Protein AF-A0AA39MG54-F1 (afdb_monomer_lite)

Organism: Armillaria tabescens (NCBI:txid1929756)

pLDDT: mean 71.25, std 25.36, range [19.77, 97.94]

Structure (mmCIF, N/CA/C/O backbone):
data_AF-A0AA39MG54-F1
#
_entry.id   AF-A0AA39MG54-F1
#
loop_
_atom_site.group_PDB
_atom_site.id
_atom_site.type_symbol
_atom_site.label_atom_id
_atom_site.label_alt_id
_atom_site.label_comp_id
_atom_site.label_asym_id
_atom_site.label_entity_id
_atom_site.label_seq_id
_atom_site.pdbx_PDB_ins_code
_atom_site.Cartn_x
_atom_site.Cartn_y
_atom_site.Cartn_z
_atom_site.occupancy
_atom_site.B_iso_or_equiv
_atom_site.auth_seq_id
_atom_site.auth_comp_id
_atom_site.auth_asym_id
_atom_site.auth_atom_id
_atom_site.pdbx_PDB_model_num
ATOM 1 N N . MET A 1 1 ? 58.550 21.459 27.506 1.00 31.55 1 MET A N 1
ATOM 2 C CA . MET A 1 1 ? 58.101 22.722 26.889 1.00 31.55 1 MET A CA 1
ATOM 3 C C . MET A 1 1 ? 56.645 22.551 26.469 1.00 31.55 1 MET A C 1
ATOM 5 O O . MET A 1 1 ? 56.396 21.567 25.797 1.00 31.55 1 MET A O 1
ATOM 9 N N . THR A 1 2 ? 55.640 23.380 26.750 1.00 22.14 2 THR A N 1
ATOM 10 C CA . THR A 1 2 ? 55.305 24.326 27.834 1.00 22.14 2 THR A CA 1
ATOM 11 C C . THR A 1 2 ? 53.896 24.872 27.500 1.00 22.14 2 THR A C 1
ATOM 13 O O . THR A 1 2 ? 53.714 25.259 26.354 1.00 22.14 2 THR A O 1
ATOM 16 N N . TYR A 1 3 ? 52.986 24.934 28.495 1.00 20.73 3 TYR A N 1
ATOM 17 C CA . TYR A 1 3 ? 51.722 25.728 28.625 1.00 20.73 3 TYR A CA 1
ATOM 18 C C . TYR A 1 3 ? 50.552 25.486 27.625 1.00 20.73 3 TYR A C 1
ATOM 20 O O . TYR A 1 3 ? 50.791 25.465 26.429 1.00 20.73 3 TYR A O 1
ATOM 28 N N . VAL A 1 4 ? 49.268 25.209 27.959 1.00 21.56 4 VAL A N 1
ATOM 29 C CA . VAL A 1 4 ? 48.262 25.509 29.038 1.00 21.56 4 VAL A CA 1
ATOM 30 C C . VAL A 1 4 ? 47.428 26.804 28.832 1.00 21.56 4 VAL A C 1
ATOM 32 O O . VAL A 1 4 ? 48.006 27.838 28.517 1.00 21.56 4 VAL A O 1
ATOM 35 N N . TRP A 1 5 ? 46.108 26.695 29.143 1.00 23.30 5 TRP A N 1
ATOM 36 C CA . TRP A 1 5 ? 44.987 27.672 29.340 1.00 23.30 5 TRP A CA 1
ATOM 37 C C . TRP A 1 5 ? 43.998 27.822 28.157 1.00 23.30 5 TRP A C 1
ATOM 39 O O . TRP A 1 5 ? 44.434 27.952 27.026 1.00 23.30 5 TRP A O 1
ATOM 49 N N . GLY A 1 6 ? 42.657 27.833 28.274 1.00 19.77 6 GLY A N 1
ATOM 50 C CA . GLY A 1 6 ? 41.705 27.826 29.401 1.00 19.77 6 GLY A CA 1
ATOM 51 C C . GLY A 1 6 ? 40.501 28.771 29.129 1.00 19.77 6 GLY A C 1
ATOM 52 O O . GLY A 1 6 ? 40.734 29.958 28.963 1.00 19.77 6 GLY A O 1
ATOM 53 N N . THR A 1 7 ? 39.254 28.243 29.119 1.00 21.52 7 THR A N 1
ATOM 54 C CA . THR A 1 7 ? 37.928 28.855 29.501 1.00 21.52 7 THR A CA 1
ATOM 55 C C . THR A 1 7 ? 37.518 30.256 28.954 1.00 21.52 7 THR A C 1
ATOM 57 O O . THR A 1 7 ? 38.217 31.229 29.183 1.00 21.52 7 THR A O 1
ATOM 60 N N . THR A 1 8 ? 36.344 30.514 28.334 1.00 21.98 8 THR A N 1
ATOM 61 C CA . THR A 1 8 ? 34.996 30.643 28.965 1.00 21.98 8 THR A CA 1
ATOM 62 C C . THR A 1 8 ? 33.901 31.057 27.939 1.00 21.98 8 THR A C 1
ATOM 64 O O . THR A 1 8 ? 34.080 32.012 27.195 1.00 21.98 8 THR A O 1
ATOM 67 N N . VAL A 1 9 ? 32.763 30.345 27.968 1.00 21.39 9 VAL A N 1
ATOM 68 C CA . VAL A 1 9 ? 31.328 30.695 27.752 1.00 21.39 9 VAL A CA 1
ATOM 69 C C . VAL A 1 9 ? 30.912 32.017 27.058 1.00 21.39 9 VAL A C 1
ATOM 71 O O . VAL A 1 9 ? 31.110 33.102 27.601 1.00 21.39 9 VAL A O 1
ATOM 74 N N . ARG A 1 10 ? 30.061 31.907 26.016 1.00 21.83 10 ARG A N 1
ATOM 75 C CA . ARG A 1 10 ? 28.801 32.682 25.925 1.00 21.83 10 ARG A CA 1
ATOM 76 C C . ARG A 1 10 ? 27.704 31.949 25.142 1.00 21.83 10 ARG A C 1
ATOM 78 O O . ARG A 1 10 ? 27.884 31.583 23.987 1.00 21.83 10 ARG A O 1
ATOM 85 N N . LEU A 1 11 ? 26.573 31.761 25.825 1.00 20.86 11 LEU A N 1
ATOM 86 C CA . LEU A 1 11 ? 25.290 31.294 25.308 1.00 20.86 11 LEU A CA 1
ATOM 87 C C . LEU A 1 11 ? 24.782 32.181 24.161 1.00 20.86 11 LEU A C 1
ATOM 89 O O . LEU A 1 11 ? 24.806 33.406 24.268 1.00 20.86 11 LEU A O 1
ATOM 93 N N . SER A 1 12 ? 24.169 31.548 23.164 1.00 22.53 12 SER A N 1
ATOM 94 C CA . SER A 1 12 ? 23.045 32.112 22.418 1.00 22.53 12 SER A CA 1
ATOM 95 C C . SER A 1 12 ? 22.032 30.992 22.195 1.00 22.53 12 SER A C 1
ATOM 97 O O . SER A 1 12 ? 22.315 30.000 21.528 1.00 22.53 12 SER A O 1
ATOM 99 N N . LEU A 1 13 ? 20.889 31.135 22.858 1.00 22.75 13 LEU A N 1
ATOM 100 C CA . LEU A 1 13 ? 19.717 30.283 22.748 1.00 22.75 13 LEU A CA 1
ATOM 101 C C . LEU A 1 13 ? 19.151 30.335 21.326 1.00 22.75 13 LEU A C 1
ATOM 103 O O . LEU A 1 13 ? 18.828 31.420 20.857 1.00 22.75 13 LEU A O 1
ATOM 107 N N . TYR A 1 14 ? 18.893 29.178 20.718 1.00 20.62 14 TYR A N 1
ATOM 108 C CA . TYR A 1 14 ? 17.702 29.012 19.885 1.00 20.62 14 TYR A CA 1
ATOM 109 C C . TYR A 1 14 ? 17.087 27.630 20.119 1.00 20.62 14 TYR A C 1
ATOM 111 O O . TYR A 1 14 ? 17.708 26.586 19.939 1.00 20.62 14 TYR A O 1
ATOM 119 N N . HIS A 1 15 ? 15.856 27.681 20.613 1.00 21.06 15 HIS A N 1
ATOM 120 C CA . HIS A 1 15 ? 14.932 26.583 20.854 1.00 21.06 15 HIS A CA 1
ATOM 121 C C . HIS A 1 15 ? 14.315 26.075 19.536 1.00 21.06 15 HIS A C 1
ATOM 123 O O . HIS A 1 15 ? 14.111 26.874 18.625 1.00 21.06 15 HIS A O 1
ATOM 129 N N . ARG A 1 16 ? 13.841 24.813 19.579 1.00 22.30 16 ARG A N 1
ATOM 130 C CA . ARG A 1 16 ? 12.930 24.072 18.661 1.00 22.30 16 ARG A CA 1
ATOM 131 C C . ARG A 1 16 ? 13.645 23.207 17.609 1.00 22.30 16 ARG A C 1
ATOM 133 O O . ARG A 1 16 ? 14.523 23.693 16.924 1.00 22.30 16 ARG A O 1
ATOM 140 N N . ALA A 1 17 ? 13.310 21.933 17.407 1.00 22.59 17 ALA A N 1
ATOM 141 C CA . ALA A 1 17 ? 12.305 21.063 18.018 1.00 22.59 17 ALA A CA 1
ATOM 142 C C . ALA A 1 17 ? 12.757 19.596 17.883 1.00 22.59 17 ALA A C 1
ATOM 144 O O . ALA A 1 17 ? 13.429 19.227 16.924 1.00 22.59 17 ALA A O 1
ATOM 145 N N . CYS A 1 18 ? 12.392 18.775 18.869 1.00 22.09 18 CYS A N 1
ATOM 146 C CA . CYS A 1 18 ? 12.539 17.326 18.823 1.00 22.09 18 CYS A CA 1
ATOM 147 C C . CYS A 1 18 ? 11.611 16.750 17.745 1.00 22.09 18 CYS A C 1
ATOM 149 O O . CYS A 1 18 ? 10.399 16.893 17.862 1.00 22.09 18 CYS A O 1
ATOM 151 N N . ALA A 1 19 ? 12.168 16.070 16.745 1.00 22.08 19 ALA A N 1
ATOM 152 C CA . ALA A 1 19 ? 11.434 15.107 15.927 1.00 22.08 19 ALA A CA 1
ATOM 153 C C . ALA A 1 19 ? 11.672 13.704 16.525 1.00 22.08 19 ALA A C 1
ATOM 155 O O . ALA A 1 19 ? 12.840 13.350 16.748 1.00 22.08 19 ALA A O 1
ATOM 156 N N . PRO A 1 20 ? 10.641 12.894 16.835 1.00 25.70 20 PRO A N 1
ATOM 157 C CA . PRO A 1 20 ? 10.864 11.586 17.427 1.00 25.70 20 PRO A CA 1
ATOM 158 C C . PRO A 1 20 ? 11.301 10.597 16.342 1.00 25.70 20 PRO A C 1
ATOM 160 O O . PRO A 1 20 ? 10.503 10.106 15.552 1.00 25.70 20 PRO A O 1
ATOM 163 N N . LYS A 1 21 ? 12.583 10.223 16.373 1.00 25.48 21 LYS A N 1
ATOM 164 C CA . LYS A 1 21 ? 13.173 9.097 15.622 1.00 25.48 21 LYS A CA 1
ATOM 165 C C . LYS A 1 21 ? 12.576 7.717 15.993 1.00 25.48 21 LYS A C 1
ATOM 167 O O . LYS A 1 21 ? 13.065 6.696 15.526 1.00 25.48 21 LYS A O 1
ATOM 172 N N . SER A 1 22 ? 11.538 7.669 16.834 1.00 23.00 22 SER A N 1
ATOM 173 C CA . SER A 1 22 ? 10.870 6.454 17.320 1.00 23.00 22 SER A CA 1
ATOM 174 C C . SER A 1 22 ? 9.677 5.998 16.468 1.00 23.00 22 SER A C 1
ATOM 176 O O . SER A 1 22 ? 9.167 4.907 16.701 1.00 23.00 22 SER A O 1
ATOM 178 N N . MET A 1 23 ? 9.242 6.798 15.487 1.00 23.72 23 MET A N 1
ATOM 179 C CA . MET A 1 23 ? 8.067 6.512 14.646 1.00 23.72 23 MET A CA 1
ATOM 180 C C . MET A 1 23 ? 8.350 5.429 13.581 1.00 23.72 23 MET A C 1
ATOM 182 O O . MET A 1 23 ? 7.533 4.537 13.358 1.00 23.72 23 MET A O 1
ATOM 186 N N . PHE A 1 24 ? 9.566 5.426 13.018 1.00 26.41 24 PHE A N 1
ATOM 187 C CA . PHE A 1 24 ? 9.981 4.502 11.952 1.00 26.41 24 PHE A CA 1
ATOM 188 C C . PHE A 1 24 ? 10.156 3.049 12.422 1.00 26.41 24 PHE A C 1
ATOM 190 O O . PHE A 1 24 ? 9.659 2.125 11.787 1.00 26.41 24 PHE A O 1
ATOM 197 N N . ALA A 1 25 ? 10.783 2.813 13.578 1.00 25.22 25 ALA A N 1
ATOM 198 C CA . ALA A 1 25 ? 11.072 1.453 14.055 1.00 25.22 25 ALA A CA 1
ATOM 199 C C . ALA A 1 25 ? 9.813 0.627 14.411 1.00 25.22 25 ALA A C 1
ATOM 201 O O . ALA A 1 25 ? 9.888 -0.593 14.544 1.00 25.22 25 ALA A O 1
ATOM 202 N N . PHE A 1 26 ? 8.652 1.274 14.568 1.00 29.00 26 PHE A N 1
ATOM 203 C CA . PHE A 1 26 ? 7.424 0.631 15.042 1.00 29.00 26 PHE A CA 1
ATOM 204 C C . PHE A 1 26 ? 6.395 0.351 13.928 1.00 29.00 26 PHE A C 1
ATOM 206 O O . PHE A 1 26 ? 5.535 -0.515 14.102 1.00 29.00 26 PHE A O 1
ATOM 213 N N . TRP A 1 27 ? 6.490 1.036 12.780 1.00 29.19 27 TRP A N 1
ATOM 214 C CA . TRP A 1 27 ? 5.817 0.651 11.525 1.00 29.19 27 TRP A CA 1
ATOM 215 C C . TRP A 1 27 ? 6.386 -0.680 10.986 1.00 29.19 27 TRP A C 1
ATOM 217 O O . TRP A 1 27 ? 5.633 -1.585 10.630 1.00 29.19 27 TRP A O 1
ATOM 227 N N . HIS A 1 28 ? 7.709 -0.843 11.103 1.00 31.64 28 HIS A N 1
ATOM 228 C CA . HIS A 1 28 ? 8.509 -2.005 10.698 1.00 31.64 28 HIS A CA 1
ATOM 229 C C . HIS A 1 28 ? 8.068 -3.367 11.239 1.00 31.64 28 HIS A C 1
ATOM 231 O O . HIS A 1 28 ? 8.144 -4.372 10.535 1.00 31.64 28 HIS A O 1
ATOM 237 N N . SER A 1 29 ? 7.676 -3.423 12.514 1.00 27.47 29 SER A N 1
ATOM 238 C CA . SER A 1 29 ? 7.411 -4.702 13.167 1.00 27.47 29 SER A CA 1
ATOM 239 C C . SER A 1 29 ? 6.006 -5.199 12.842 1.00 27.47 29 SER A C 1
ATOM 241 O O . SER A 1 29 ? 5.862 -6.351 12.472 1.00 27.47 29 SER A O 1
ATOM 243 N N . ARG A 1 30 ? 4.967 -4.354 12.923 1.00 31.89 30 ARG A N 1
ATOM 244 C CA . ARG A 1 30 ? 3.575 -4.836 12.983 1.00 31.89 30 ARG A CA 1
ATOM 245 C C . ARG A 1 30 ? 2.820 -4.902 11.660 1.00 31.89 30 ARG A C 1
ATOM 247 O O . ARG A 1 30 ? 2.021 -5.815 11.539 1.00 31.89 30 ARG A O 1
ATOM 254 N N . ILE A 1 31 ? 3.083 -4.049 10.666 1.00 37.38 31 ILE A N 1
ATOM 255 C CA . ILE A 1 31 ? 2.373 -4.157 9.372 1.00 37.38 31 ILE A CA 1
ATOM 256 C C . ILE A 1 31 ? 2.875 -5.352 8.554 1.00 37.38 31 ILE A C 1
ATOM 258 O O . ILE A 1 31 ? 2.081 -6.020 7.893 1.00 37.38 31 ILE A O 1
ATOM 262 N N . SER A 1 32 ? 4.154 -5.711 8.705 1.00 33.19 32 SER A N 1
ATOM 263 C CA . SER A 1 32 ? 4.638 -7.010 8.245 1.00 33.19 32 SER A CA 1
ATOM 264 C C . SER A 1 32 ? 3.850 -8.172 8.857 1.00 33.19 32 SER A C 1
ATOM 266 O O . SER A 1 32 ? 3.442 -9.082 8.143 1.00 33.19 32 SER A O 1
ATOM 268 N N . TYR A 1 33 ? 3.561 -8.127 10.165 1.00 31.95 33 TYR A N 1
ATOM 269 C CA . TYR A 1 33 ? 2.699 -9.127 10.807 1.00 31.95 33 TYR A CA 1
ATOM 270 C C . TYR A 1 33 ? 1.250 -9.073 10.264 1.00 31.95 33 TYR A C 1
ATOM 272 O O . TYR A 1 33 ? 0.705 -10.110 9.901 1.00 31.95 33 TYR A O 1
ATOM 280 N N . THR A 1 34 ? 0.663 -7.881 10.107 1.00 35.69 34 THR A N 1
ATOM 281 C CA . THR A 1 34 ? -0.707 -7.608 9.610 1.00 35.69 34 THR A CA 1
ATOM 282 C C . THR A 1 34 ? -0.987 -8.167 8.208 1.00 35.69 34 THR A C 1
ATOM 284 O O . THR A 1 34 ? -2.007 -8.825 7.993 1.00 35.69 34 THR A O 1
ATOM 287 N N . MET A 1 35 ? -0.099 -7.935 7.238 1.00 34.38 35 MET A N 1
ATOM 288 C CA . MET A 1 35 ? -0.310 -8.422 5.871 1.00 34.38 35 MET A CA 1
ATOM 289 C C . MET A 1 35 ? -0.032 -9.931 5.754 1.00 34.38 35 MET A C 1
ATOM 291 O O . MET A 1 35 ? -0.792 -10.637 5.097 1.00 34.38 35 MET A O 1
ATOM 295 N N . THR A 1 36 ? 0.949 -10.467 6.494 1.00 34.88 36 THR A N 1
ATOM 296 C CA . THR A 1 36 ? 1.174 -11.925 6.591 1.00 34.88 36 THR A CA 1
ATOM 297 C C . THR A 1 36 ? -0.052 -12.662 7.157 1.00 34.88 36 THR A C 1
ATOM 299 O O . THR A 1 36 ? -0.406 -13.748 6.699 1.00 34.88 36 THR A O 1
ATOM 302 N N . MET A 1 37 ? -0.757 -12.053 8.116 1.00 31.30 37 MET A N 1
ATOM 303 C CA . MET A 1 37 ? -1.981 -12.606 8.713 1.00 31.30 37 MET A CA 1
ATOM 304 C C . MET A 1 37 ? -3.172 -12.637 7.734 1.00 31.30 37 MET A C 1
ATOM 306 O O . MET A 1 37 ? -3.988 -13.556 7.804 1.00 31.30 37 MET A O 1
ATOM 310 N N . SER A 1 38 ? -3.239 -11.706 6.774 1.00 33.75 38 SER A N 1
ATOM 311 C CA . SER A 1 38 ? -4.279 -11.679 5.723 1.00 33.75 38 SER A CA 1
ATOM 312 C C . SER A 1 38 ? -4.154 -12.861 4.746 1.00 33.75 38 SER A C 1
ATOM 314 O O . SER A 1 38 ? -5.148 -13.376 4.238 1.00 33.75 38 SER A O 1
ATOM 316 N N . LEU A 1 39 ? -2.931 -13.351 4.529 1.00 36.94 39 LEU A N 1
ATOM 317 C CA . LEU A 1 39 ? -2.629 -14.457 3.615 1.00 36.94 39 LEU A CA 1
ATOM 318 C C . LEU A 1 39 ? -2.867 -15.847 4.205 1.00 36.94 39 LEU A C 1
ATOM 320 O O . LEU A 1 39 ? -3.189 -16.771 3.460 1.00 36.94 39 LEU A O 1
ATOM 324 N N . SER A 1 40 ? -2.779 -16.010 5.529 1.00 31.84 40 SER A N 1
ATOM 325 C CA . SER A 1 40 ? -3.169 -17.267 6.190 1.00 31.84 40 SER A CA 1
ATOM 326 C C . SER A 1 40 ? -4.657 -17.582 5.947 1.00 31.84 40 SER A C 1
ATOM 328 O O . SER A 1 40 ? -5.028 -18.723 5.667 1.00 31.84 40 SER A O 1
ATOM 330 N N . LEU A 1 41 ? -5.505 -16.544 5.914 1.00 32.12 41 LEU A N 1
ATOM 331 C CA . LEU A 1 41 ? -6.921 -16.655 5.548 1.00 32.12 41 LEU A CA 1
ATOM 332 C C . LEU A 1 41 ? -7.124 -16.965 4.053 1.00 32.12 41 LEU A C 1
ATOM 334 O O . LEU A 1 41 ? -7.971 -17.792 3.711 1.00 32.12 41 LEU A O 1
ATOM 338 N N . ALA A 1 42 ? -6.323 -16.369 3.162 1.00 33.44 42 ALA A N 1
ATOM 339 C CA . ALA A 1 42 ? -6.374 -16.666 1.728 1.00 33.44 42 ALA A CA 1
ATOM 340 C C . ALA A 1 42 ? -5.937 -18.114 1.415 1.00 33.44 42 ALA A C 1
ATOM 342 O O . ALA A 1 42 ? -6.607 -18.808 0.650 1.00 33.44 42 ALA A O 1
ATOM 343 N N . ASN A 1 43 ? -4.890 -18.630 2.069 1.00 32.59 43 ASN A N 1
ATOM 344 C CA . ASN A 1 43 ? -4.429 -20.016 1.903 1.00 32.59 43 ASN A CA 1
ATOM 345 C C . ASN A 1 43 ? -5.412 -21.051 2.480 1.00 32.59 43 ASN A C 1
ATOM 347 O O . ASN A 1 43 ? -5.557 -22.143 1.924 1.00 32.59 43 ASN A O 1
ATOM 351 N N . ALA A 1 44 ? -6.152 -20.710 3.541 1.00 30.81 44 ALA A N 1
ATOM 352 C CA . ALA A 1 44 ? -7.227 -21.557 4.061 1.00 30.81 44 ALA A CA 1
ATOM 353 C C . ALA A 1 44 ? -8.378 -21.735 3.046 1.00 30.81 44 ALA A C 1
ATOM 355 O O . ALA A 1 44 ? -8.973 -22.812 2.975 1.00 30.81 44 ALA A O 1
ATOM 356 N N . SER A 1 45 ? -8.643 -20.735 2.195 1.00 32.34 45 SER A N 1
ATOM 357 C CA . SER A 1 45 ? -9.674 -20.829 1.149 1.00 32.34 45 SER A CA 1
ATOM 358 C C . SER A 1 45 ? -9.343 -21.852 0.045 1.00 32.34 45 SER A C 1
ATOM 360 O O . SER A 1 45 ? -10.247 -22.495 -0.489 1.00 32.34 45 SER A O 1
ATOM 362 N N . HIS A 1 46 ? -8.055 -22.119 -0.216 1.00 37.72 46 HIS A N 1
ATOM 363 C CA . HIS A 1 46 ? -7.609 -23.094 -1.222 1.00 37.72 46 HIS A CA 1
ATOM 364 C C . HIS A 1 46 ? -7.735 -24.563 -0.782 1.00 37.72 46 HIS A C 1
ATOM 366 O O . HIS A 1 46 ? -7.685 -25.458 -1.625 1.00 37.72 46 HIS A O 1
ATOM 372 N N . THR A 1 47 ? -7.945 -24.838 0.511 1.00 29.48 47 THR A N 1
ATOM 373 C CA . THR A 1 47 ? -8.125 -26.211 1.031 1.00 29.48 47 THR A CA 1
ATOM 374 C C . THR A 1 47 ? -9.591 -26.637 1.171 1.00 29.48 47 THR A C 1
ATOM 376 O O . THR A 1 47 ? -9.872 -27.713 1.695 1.00 29.48 47 THR A O 1
ATOM 379 N N . GLY A 1 48 ? -10.545 -25.848 0.659 1.00 27.67 48 GLY A N 1
ATOM 380 C CA . GLY A 1 48 ? -11.948 -26.266 0.553 1.00 27.67 48 GLY A CA 1
ATOM 381 C C . GLY A 1 48 ? -12.658 -26.487 1.894 1.00 27.67 48 GLY A C 1
ATOM 382 O O . GLY A 1 48 ? -13.670 -27.183 1.941 1.00 27.67 48 GLY A O 1
ATOM 383 N N . CYS A 1 49 ? -12.159 -25.901 2.985 1.00 28.69 49 CYS A N 1
ATOM 384 C CA . CYS A 1 49 ? -12.755 -26.026 4.313 1.00 28.69 49 CYS A CA 1
ATOM 385 C C . CYS A 1 49 ? -13.149 -24.650 4.869 1.00 28.69 49 CYS A C 1
ATOM 387 O O . CYS A 1 49 ? -12.623 -24.199 5.881 1.00 28.69 49 CYS A O 1
ATOM 389 N N . LEU A 1 50 ? -14.092 -23.970 4.207 1.00 30.66 50 LEU A N 1
ATOM 390 C CA . LEU A 1 50 ? -14.791 -22.817 4.784 1.00 30.66 50 LEU A CA 1
ATOM 391 C C . LEU A 1 50 ? -16.169 -23.261 5.293 1.00 30.66 50 LEU A C 1
ATOM 393 O O . LEU A 1 50 ? -17.211 -23.025 4.690 1.00 30.66 50 LEU A O 1
ATOM 397 N N . LEU A 1 51 ? -16.157 -23.952 6.429 1.00 25.78 51 LEU A N 1
ATOM 398 C CA . LEU A 1 51 ? -17.328 -24.150 7.278 1.00 25.78 51 LEU A CA 1
ATOM 399 C C . LEU A 1 51 ? -16.932 -23.714 8.688 1.00 25.78 51 LEU A C 1
ATOM 401 O O . LEU A 1 51 ? -16.665 -24.526 9.571 1.00 25.78 51 LEU A O 1
ATOM 405 N N . CYS A 1 52 ? -16.876 -22.399 8.899 1.00 29.61 52 CYS A N 1
ATOM 406 C CA . CYS A 1 52 ? -16.870 -21.833 10.242 1.00 29.61 52 CYS A CA 1
ATOM 407 C C . CYS A 1 52 ? -18.241 -22.116 10.870 1.00 29.61 52 CYS A C 1
ATOM 409 O O . CYS A 1 52 ? -19.195 -21.356 10.713 1.00 29.61 52 CYS A O 1
ATOM 411 N N . TYR A 1 53 ? -18.360 -23.262 11.540 1.00 25.69 53 TYR A N 1
ATOM 412 C CA . TYR A 1 53 ? -19.536 -23.622 12.318 1.00 25.69 53 TYR A CA 1
ATOM 413 C C . TYR A 1 53 ? -19.611 -22.706 13.547 1.00 25.69 53 TYR A C 1
ATOM 415 O O . TYR A 1 53 ? -18.968 -22.946 14.569 1.00 25.69 53 TYR A O 1
ATOM 423 N N . VAL A 1 54 ? -20.395 -21.631 13.451 1.00 34.38 54 VAL A N 1
ATOM 424 C CA . VAL A 1 54 ? -20.743 -20.786 14.598 1.00 34.38 54 VAL A CA 1
ATOM 425 C C . VAL A 1 54 ? -21.800 -21.530 15.415 1.00 34.38 54 VAL A C 1
ATOM 427 O O . VAL A 1 54 ? -22.993 -21.484 15.123 1.00 34.38 54 VAL A O 1
ATOM 430 N N . GLY A 1 55 ? -21.356 -22.280 16.425 1.00 27.11 55 GLY A N 1
ATOM 431 C CA . GLY A 1 55 ? -22.260 -22.927 17.376 1.00 27.11 55 GLY A CA 1
ATOM 432 C C . GLY A 1 55 ? -23.101 -21.894 18.150 1.00 27.11 55 GLY A C 1
ATOM 433 O O . GLY A 1 55 ? -22.615 -20.793 18.428 1.00 27.11 55 GLY A O 1
ATOM 434 N N . PRO A 1 56 ? -24.350 -22.216 18.533 1.00 27.14 56 PRO A N 1
ATOM 435 C CA . PRO A 1 56 ? -25.210 -21.279 19.248 1.00 27.14 56 PRO A CA 1
ATOM 436 C C . PRO A 1 56 ? -24.640 -20.989 20.644 1.00 27.14 56 PRO A C 1
ATOM 438 O O . PRO A 1 56 ? -24.521 -21.888 21.478 1.00 27.14 56 PRO A O 1
ATOM 441 N N . ARG A 1 57 ? -24.290 -19.724 20.919 1.00 36.56 57 ARG A N 1
ATOM 442 C CA . ARG A 1 57 ? -23.935 -19.281 22.275 1.00 36.56 57 ARG A CA 1
ATOM 443 C C . ARG A 1 57 ? -25.205 -19.034 23.081 1.00 36.56 57 ARG A C 1
ATOM 445 O O . ARG A 1 57 ? -26.032 -18.197 22.726 1.00 36.56 57 ARG A O 1
ATOM 452 N N . ASN A 1 58 ? -25.322 -19.769 24.184 1.00 29.30 58 ASN A N 1
ATOM 453 C CA . ASN A 1 58 ? -26.356 -19.589 25.193 1.00 29.30 58 ASN A CA 1
ATOM 454 C C . ASN A 1 58 ? -26.337 -18.156 25.739 1.00 29.30 58 ASN A C 1
ATOM 456 O O . ASN A 1 58 ? -25.334 -17.674 26.265 1.00 29.30 58 ASN A O 1
ATOM 460 N N . VAL A 1 59 ? -27.487 -17.498 25.623 1.00 38.47 59 VAL A N 1
ATOM 461 C CA . VAL A 1 59 ? -27.782 -16.194 26.210 1.00 38.47 59 VAL A CA 1
ATOM 462 C C . VAL A 1 59 ? -28.047 -16.397 27.695 1.00 38.47 59 VAL A C 1
ATOM 464 O O . VAL A 1 59 ? -29.182 -16.650 28.064 1.00 38.47 59 VAL A O 1
ATOM 467 N N . THR A 1 60 ? -27.018 -16.288 28.533 1.00 38.72 60 THR A N 1
ATOM 468 C CA . THR A 1 60 ? -27.131 -15.835 29.932 1.00 38.72 60 THR A CA 1
ATOM 469 C C . THR A 1 60 ? -25.736 -15.717 30.537 1.00 38.72 60 THR A C 1
ATOM 471 O O . THR A 1 60 ? -25.229 -16.685 31.090 1.00 38.72 60 THR A O 1
ATOM 474 N N . ASP A 1 61 ? -25.138 -14.527 30.482 1.00 34.56 61 ASP A N 1
ATOM 475 C CA . ASP A 1 61 ? -24.446 -14.006 31.662 1.00 34.56 61 ASP A CA 1
ATOM 476 C C . ASP A 1 61 ? -24.314 -12.480 31.571 1.00 34.56 61 ASP A C 1
ATOM 478 O O . ASP A 1 61 ? -23.567 -11.932 30.759 1.00 34.56 61 ASP A O 1
ATOM 482 N N . ARG A 1 62 ? -25.087 -11.765 32.399 1.00 44.03 62 ARG A N 1
ATOM 483 C CA . ARG A 1 62 ? -24.856 -10.342 32.674 1.00 44.03 62 ARG A CA 1
ATOM 484 C C . ARG A 1 62 ? -23.656 -10.261 33.611 1.00 44.03 62 ARG A C 1
ATOM 486 O O . ARG A 1 62 ? -23.820 -10.076 34.812 1.00 44.03 62 ARG A O 1
ATOM 493 N N . GLN A 1 63 ? -22.457 -10.396 33.060 1.00 40.06 63 GLN A N 1
ATOM 494 C CA . GLN A 1 63 ? -21.241 -10.016 33.764 1.00 40.06 63 GLN A CA 1
ATOM 495 C C . GLN A 1 63 ? -20.888 -8.575 33.422 1.00 40.06 63 GLN A C 1
ATOM 497 O O . GLN A 1 63 ? -20.930 -8.140 32.271 1.00 40.06 63 GLN A O 1
ATOM 502 N N . GLN A 1 64 ? -20.576 -7.826 34.470 1.00 40.44 64 GLN A N 1
ATOM 503 C CA . GLN A 1 64 ? -20.090 -6.460 34.440 1.00 40.44 64 GLN A CA 1
ATOM 504 C C . GLN A 1 64 ? -18.777 -6.430 33.640 1.00 40.44 64 GLN A C 1
ATOM 506 O O . GLN A 1 64 ? -17.707 -6.662 34.194 1.00 40.44 64 GLN A O 1
ATOM 511 N N . LYS A 1 65 ? -18.874 -6.233 32.315 1.00 45.25 65 LYS A N 1
ATOM 512 C CA . LYS A 1 65 ? -17.733 -6.203 31.389 1.00 45.25 65 LYS A CA 1
ATOM 513 C C . LYS A 1 65 ? -16.779 -5.118 31.895 1.00 45.25 65 LYS A C 1
ATOM 515 O O . LYS A 1 65 ? -17.159 -3.944 31.942 1.00 45.25 65 LYS A O 1
ATOM 520 N N . SER A 1 66 ? -15.580 -5.502 32.339 1.00 55.84 66 SER A N 1
ATOM 521 C CA . SER A 1 66 ? -14.538 -4.521 32.639 1.00 55.84 66 SER A CA 1
ATOM 522 C C . SER A 1 66 ? -14.340 -3.650 31.395 1.00 55.84 66 SER A C 1
ATOM 524 O O . SER A 1 66 ? -14.571 -4.092 30.265 1.00 55.84 66 SER A O 1
ATOM 526 N N . LYS A 1 67 ? -13.998 -2.374 31.590 1.00 70.94 67 LYS A N 1
ATOM 527 C CA . LYS A 1 67 ? -13.779 -1.456 30.471 1.00 70.94 67 LYS A CA 1
ATOM 528 C C . LYS A 1 67 ? -12.565 -1.962 29.683 1.00 70.94 67 LYS A C 1
ATOM 530 O O . LYS A 1 67 ? -11.439 -1.767 30.124 1.00 70.94 67 LYS A O 1
ATOM 535 N N . GLN A 1 68 ? -12.819 -2.643 28.568 1.00 78.62 68 GLN A N 1
ATOM 536 C CA . GLN A 1 68 ? -11.790 -3.225 27.711 1.00 78.62 68 GLN A CA 1
ATOM 537 C C . GLN A 1 68 ? -10.873 -2.110 27.197 1.00 78.62 68 GLN A C 1
ATOM 539 O O . GLN A 1 68 ? -11.358 -1.067 26.741 1.00 78.62 68 GLN A O 1
ATOM 544 N N . THR A 1 69 ? -9.561 -2.290 27.334 1.00 86.94 69 THR A N 1
ATOM 545 C CA . THR A 1 69 ? -8.588 -1.304 26.856 1.00 86.94 69 THR A CA 1
ATOM 546 C C . THR A 1 69 ? -8.329 -1.483 25.360 1.00 86.94 69 THR A C 1
ATOM 548 O O . THR A 1 69 ? -8.578 -2.550 24.799 1.00 86.94 69 THR A O 1
ATOM 551 N N . THR A 1 70 ? -7.800 -0.450 24.699 1.00 86.31 70 THR A N 1
ATOM 552 C CA . THR A 1 70 ? -7.341 -0.537 23.301 1.00 86.31 70 THR A CA 1
ATOM 553 C C . THR A 1 70 ? -6.339 -1.679 23.105 1.00 86.31 70 THR A C 1
ATOM 555 O O . THR A 1 70 ? -6.425 -2.416 22.126 1.00 86.31 70 THR A O 1
ATOM 558 N N . GLU A 1 71 ? -5.423 -1.869 24.060 1.00 86.81 71 GLU A N 1
ATOM 559 C CA . GLU A 1 71 ? -4.444 -2.956 24.019 1.00 86.81 71 GLU A CA 1
ATOM 560 C C . GLU A 1 71 ? -5.120 -4.331 24.080 1.00 86.81 71 GLU A C 1
ATOM 562 O O . GLU A 1 71 ? -4.759 -5.216 23.306 1.00 86.81 71 GLU A O 1
ATOM 567 N N . ASP A 1 72 ? -6.124 -4.501 24.946 1.00 90.12 72 ASP A N 1
ATOM 568 C CA . ASP A 1 72 ? -6.873 -5.758 25.057 1.00 90.12 72 ASP A CA 1
ATOM 569 C C . ASP A 1 72 ? -7.619 -6.086 23.760 1.00 90.12 72 ASP A C 1
ATOM 571 O O . ASP A 1 72 ? -7.643 -7.244 23.342 1.00 90.12 72 ASP A O 1
ATOM 575 N N . ILE A 1 73 ? -8.215 -5.078 23.108 1.00 90.75 73 ILE A N 1
ATOM 576 C CA . ILE A 1 73 ? -8.920 -5.249 21.828 1.00 90.75 73 ILE A CA 1
ATOM 577 C C . ILE A 1 73 ? -7.937 -5.694 20.743 1.00 90.75 73 ILE A C 1
ATOM 579 O O . ILE A 1 73 ? -8.153 -6.728 20.116 1.00 90.75 73 ILE A O 1
ATOM 583 N N . ILE A 1 74 ? -6.823 -4.975 20.567 1.00 88.62 74 ILE A N 1
ATOM 584 C CA . ILE A 1 74 ? -5.815 -5.303 19.545 1.00 88.62 74 ILE A CA 1
ATOM 585 C C . ILE A 1 74 ? -5.197 -6.681 19.811 1.00 88.62 74 IL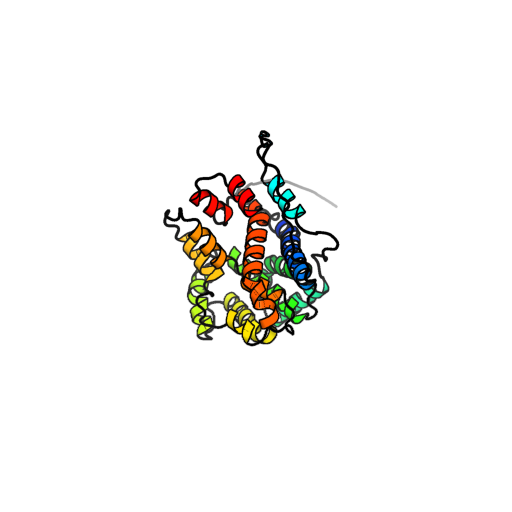E A C 1
ATOM 587 O O . ILE A 1 74 ? -5.004 -7.466 18.886 1.00 88.62 74 ILE A O 1
ATOM 591 N N . ARG A 1 75 ? -4.897 -7.008 21.072 1.00 89.00 75 ARG A N 1
ATOM 592 C CA . ARG A 1 75 ? -4.357 -8.320 21.448 1.00 89.00 75 ARG A CA 1
ATOM 593 C C . ARG A 1 75 ? -5.353 -9.433 21.131 1.00 89.00 75 ARG A C 1
ATOM 595 O O . ARG A 1 75 ? -4.964 -10.435 20.541 1.00 89.00 75 ARG A O 1
ATOM 602 N N . SER A 1 76 ? -6.627 -9.246 21.482 1.00 91.38 76 SER A N 1
ATOM 603 C CA . SER A 1 76 ? -7.692 -10.199 21.157 1.00 91.38 76 SER A CA 1
ATOM 604 C C . SER A 1 76 ? -7.843 -10.386 19.651 1.00 91.38 76 SER A C 1
ATOM 606 O O . SER A 1 76 ? -7.994 -11.517 19.208 1.00 91.38 76 SER A O 1
ATOM 608 N N . PHE A 1 77 ? -7.779 -9.302 18.876 1.00 90.50 77 PHE A N 1
ATOM 609 C CA . PHE A 1 77 ? -7.832 -9.331 17.417 1.00 90.50 77 PHE A CA 1
ATOM 610 C C . PHE A 1 77 ? -6.682 -10.143 16.819 1.00 90.50 77 PHE A C 1
ATOM 612 O O . PHE A 1 77 ? -6.915 -11.082 16.069 1.00 90.50 77 PHE A O 1
ATOM 619 N N . VAL A 1 78 ? -5.440 -9.856 17.219 1.00 87.94 78 VAL A N 1
ATOM 620 C CA . VAL A 1 78 ? -4.255 -10.567 16.712 1.00 87.94 78 VAL A CA 1
ATOM 621 C C . VAL A 1 78 ? -4.297 -12.060 17.049 1.00 87.94 78 VAL A C 1
ATOM 623 O O . VAL A 1 78 ? -3.889 -12.879 16.232 1.00 87.94 78 VAL A O 1
ATOM 626 N N . HIS A 1 79 ? -4.838 -12.436 18.212 1.00 89.38 79 HIS A N 1
ATOM 627 C CA . HIS A 1 79 ? -4.993 -13.842 18.601 1.00 89.38 79 HIS A CA 1
ATOM 628 C C . HIS A 1 79 ? -5.998 -14.635 17.752 1.00 89.38 79 HIS A C 1
ATOM 630 O O . HIS A 1 79 ? -6.016 -15.859 17.862 1.00 89.38 79 HIS A O 1
ATOM 636 N N . GLN A 1 80 ? -6.820 -13.981 16.923 1.00 88.75 80 GLN A N 1
ATOM 637 C CA . GLN A 1 80 ? -7.732 -14.678 16.009 1.00 88.75 80 GLN A CA 1
ATOM 638 C C . GLN A 1 80 ? -7.003 -15.321 14.823 1.00 88.75 80 GLN A C 1
ATOM 640 O O . GLN A 1 80 ? -7.547 -16.221 14.188 1.00 88.75 80 GLN A O 1
ATOM 645 N N . PHE A 1 81 ? -5.779 -14.881 14.526 1.00 85.88 81 PHE A N 1
ATOM 646 C CA . PHE A 1 81 ? -5.019 -15.347 13.375 1.00 85.88 81 PHE A CA 1
ATOM 647 C C . PHE A 1 81 ? -3.928 -16.328 13.794 1.00 85.88 81 PHE A C 1
ATOM 649 O O . PHE A 1 81 ? -3.319 -16.206 14.863 1.00 85.88 81 PHE A O 1
ATOM 656 N N . ASP A 1 82 ? -3.637 -17.277 12.907 1.00 85.00 82 ASP A N 1
ATOM 657 C CA . ASP A 1 82 ? -2.474 -18.136 13.064 1.00 85.00 82 ASP A CA 1
ATOM 658 C C . ASP A 1 82 ? -1.200 -17.322 12.812 1.00 85.00 82 ASP A C 1
ATOM 660 O O . ASP A 1 82 ? -0.969 -16.796 11.724 1.00 85.00 82 ASP A O 1
ATOM 664 N N . THR A 1 83 ? -0.391 -17.204 13.859 1.00 81.25 83 THR A N 1
ATOM 665 C CA . THR A 1 83 ? 0.897 -16.502 13.845 1.00 81.25 83 THR A CA 1
ATOM 666 C C . THR A 1 83 ? 2.074 -17.472 13.947 1.00 81.25 83 THR A C 1
ATOM 668 O O . THR A 1 83 ? 3.211 -17.062 14.188 1.00 81.25 83 THR A O 1
ATOM 671 N N . THR A 1 84 ? 1.826 -18.772 13.774 1.00 84.31 84 THR A N 1
ATOM 672 C CA . THR A 1 84 ? 2.883 -19.776 13.712 1.00 84.31 84 THR A CA 1
ATOM 673 C C . THR A 1 84 ? 3.601 -19.708 12.363 1.00 84.31 84 THR A C 1
ATOM 675 O O . THR A 1 84 ? 2.989 -19.525 11.317 1.00 84.31 84 THR A O 1
ATOM 678 N N . ASN A 1 85 ? 4.931 -19.842 12.384 1.00 82.75 85 ASN A N 1
ATOM 679 C CA . ASN A 1 85 ? 5.784 -19.901 11.186 1.00 82.75 85 ASN A CA 1
ATOM 680 C C . ASN A 1 85 ? 5.715 -18.684 10.246 1.00 82.75 85 ASN A C 1
ATOM 682 O O . ASN A 1 85 ? 5.902 -18.833 9.039 1.00 82.75 85 ASN A O 1
ATOM 686 N N . LEU A 1 86 ? 5.485 -17.481 10.775 1.00 83.06 86 LEU A N 1
ATOM 687 C CA . LEU A 1 86 ? 5.533 -16.279 9.944 1.00 83.06 86 LEU A CA 1
ATOM 688 C C . LEU A 1 86 ? 6.954 -16.072 9.375 1.00 83.06 86 LEU A C 1
ATOM 690 O O . LEU A 1 86 ? 7.937 -16.268 10.102 1.00 83.06 86 LEU A O 1
ATOM 694 N N . PRO A 1 87 ? 7.084 -15.684 8.095 1.00 85.75 87 PRO A N 1
ATOM 695 C CA . PRO A 1 87 ? 8.359 -15.350 7.475 1.00 85.75 87 PRO A CA 1
ATOM 696 C C . PRO A 1 87 ? 9.057 -14.190 8.186 1.00 85.75 87 PRO A C 1
ATOM 698 O O . PRO A 1 87 ? 8.449 -13.367 8.877 1.00 85.75 87 PRO A O 1
ATOM 701 N N . SER A 1 88 ? 10.369 -14.110 7.972 1.00 88.00 88 SER A N 1
ATOM 702 C CA . SER A 1 88 ? 11.160 -12.963 8.402 1.00 88.00 88 SER A CA 1
ATOM 703 C C . SER A 1 88 ? 10.655 -11.690 7.728 1.00 88.00 88 SER A C 1
ATOM 705 O O . SER A 1 88 ? 10.419 -11.654 6.526 1.00 88.00 88 SER A O 1
ATOM 707 N N . VAL A 1 89 ? 10.575 -10.611 8.501 1.00 87.31 89 VAL A N 1
ATOM 708 C CA . VAL A 1 89 ? 10.297 -9.267 7.974 1.00 87.31 89 VAL A CA 1
ATOM 709 C C . VAL A 1 89 ? 11.508 -8.650 7.268 1.00 87.31 89 VAL A C 1
ATOM 711 O O . VAL A 1 89 ? 11.394 -7.582 6.685 1.00 87.31 89 VAL A O 1
ATOM 714 N N . SER A 1 90 ? 12.673 -9.292 7.363 1.00 88.94 90 SER A N 1
ATOM 715 C CA . SER A 1 90 ? 13.920 -8.874 6.728 1.00 88.94 90 SER A CA 1
ATOM 716 C C . SER A 1 90 ? 14.335 -9.898 5.679 1.00 88.94 90 SER A C 1
ATOM 718 O O . SER A 1 90 ? 14.487 -11.082 5.996 1.00 88.94 90 SER A O 1
ATOM 720 N N . ASP A 1 91 ? 14.548 -9.410 4.460 1.00 93.94 91 ASP A N 1
ATOM 721 C CA . ASP A 1 91 ? 15.101 -10.144 3.325 1.00 93.94 91 ASP A CA 1
ATOM 722 C C . ASP A 1 91 ? 16.267 -9.328 2.732 1.00 93.94 91 ASP A C 1
ATOM 724 O O . ASP A 1 91 ? 16.046 -8.426 1.919 1.00 93.94 91 ASP A O 1
ATOM 728 N N . PRO A 1 92 ? 17.518 -9.602 3.154 1.00 95.38 92 PRO A N 1
ATOM 729 C CA . PRO A 1 92 ? 18.686 -8.864 2.676 1.00 95.38 92 PRO A CA 1
ATOM 730 C C . PRO A 1 92 ? 18.929 -8.992 1.167 1.00 95.38 92 PRO A C 1
ATOM 732 O O . PRO A 1 92 ? 19.544 -8.108 0.574 1.00 95.38 92 PRO A O 1
ATOM 735 N N . ALA A 1 93 ? 18.477 -10.086 0.541 1.00 96.19 93 ALA A N 1
ATOM 736 C CA . ALA A 1 93 ? 18.637 -10.278 -0.897 1.00 96.19 93 ALA A CA 1
ATOM 737 C C . ALA A 1 93 ? 17.668 -9.374 -1.668 1.00 96.19 93 ALA A C 1
ATOM 739 O O . ALA A 1 93 ? 18.077 -8.707 -2.618 1.00 96.19 93 ALA A O 1
ATOM 740 N N . LEU A 1 94 ? 16.410 -9.296 -1.224 1.00 96.62 94 LEU A N 1
ATOM 741 C CA . LEU A 1 94 ? 15.436 -8.357 -1.777 1.00 96.62 94 LEU A CA 1
ATOM 742 C C . LEU A 1 94 ? 15.853 -6.896 -1.543 1.00 96.62 94 LEU A C 1
ATOM 744 O O . LEU A 1 94 ? 15.697 -6.071 -2.442 1.00 96.62 94 LEU A O 1
ATOM 748 N N . GLU A 1 95 ? 16.406 -6.578 -0.369 1.00 96.81 95 GLU A N 1
ATOM 749 C CA . GLU A 1 95 ? 16.926 -5.240 -0.060 1.00 96.81 95 GLU A CA 1
ATOM 750 C C . GLU A 1 95 ? 18.054 -4.831 -1.020 1.00 96.81 95 GLU A C 1
ATOM 752 O O . GLU A 1 95 ? 17.973 -3.767 -1.634 1.00 96.81 95 GLU A O 1
ATOM 757 N N . ASP A 1 96 ? 19.071 -5.679 -1.203 1.00 97.56 96 ASP A N 1
ATOM 758 C CA . ASP A 1 96 ? 20.182 -5.423 -2.132 1.00 97.56 96 ASP A CA 1
ATOM 759 C C . ASP A 1 96 ? 19.692 -5.239 -3.579 1.00 97.56 96 ASP A C 1
ATOM 761 O O . ASP A 1 96 ? 20.139 -4.324 -4.277 1.00 97.56 96 ASP A O 1
ATOM 765 N N . LEU A 1 97 ? 18.725 -6.052 -4.017 1.00 97.81 97 LEU A N 1
ATOM 766 C CA . LEU A 1 97 ? 18.102 -5.916 -5.335 1.00 97.81 97 LEU A CA 1
ATOM 767 C C . LEU A 1 97 ? 17.353 -4.589 -5.487 1.00 97.81 97 LEU A C 1
ATOM 769 O O . LEU A 1 97 ? 17.569 -3.885 -6.472 1.00 97.81 97 LEU A O 1
ATOM 773 N N . CYS A 1 98 ? 16.522 -4.210 -4.513 1.00 97.94 98 CYS A N 1
ATOM 774 C CA . CYS A 1 98 ? 15.794 -2.942 -4.562 1.00 97.94 98 CYS A CA 1
ATOM 775 C C . CYS A 1 98 ? 16.749 -1.743 -4.531 1.00 97.94 98 CYS A C 1
ATOM 777 O O . CYS A 1 98 ? 16.527 -0.768 -5.240 1.00 97.94 98 CYS A O 1
ATOM 779 N N . MET A 1 99 ? 17.840 -1.799 -3.765 1.00 97.44 99 MET A N 1
ATOM 780 C CA . MET A 1 99 ? 18.834 -0.722 -3.752 1.00 97.44 99 MET A CA 1
ATOM 781 C C . MET A 1 99 ? 19.506 -0.553 -5.120 1.00 97.44 99 MET A C 1
ATOM 783 O O . MET A 1 99 ? 19.570 0.564 -5.633 1.00 97.44 99 MET A O 1
ATOM 787 N N . LYS A 1 100 ? 19.936 -1.654 -5.750 1.00 97.69 100 LYS A N 1
ATOM 788 C CA . LYS A 1 100 ? 20.517 -1.631 -7.104 1.00 97.69 100 LYS A CA 1
ATOM 789 C C . LYS A 1 100 ? 19.527 -1.123 -8.145 1.00 97.69 100 LYS A C 1
ATOM 791 O O . LYS A 1 100 ? 19.899 -0.326 -9.004 1.00 97.69 100 LYS A O 1
ATOM 796 N N . GLU A 1 101 ? 18.272 -1.553 -8.059 1.00 97.75 101 GLU A N 1
ATOM 797 C CA . GLU A 1 101 ? 17.233 -1.128 -8.992 1.00 97.75 101 GLU A CA 1
ATOM 798 C C . GLU A 1 101 ? 16.892 0.358 -8.818 1.00 97.75 101 GLU A C 1
ATOM 800 O O . GLU A 1 101 ? 16.745 1.080 -9.803 1.00 97.75 101 GLU A O 1
ATOM 805 N N . ALA A 1 102 ? 16.848 0.857 -7.580 1.00 97.19 102 ALA A N 1
ATOM 806 C CA . ALA A 1 102 ? 16.627 2.274 -7.306 1.00 97.19 102 ALA A CA 1
ATOM 807 C C . ALA A 1 102 ? 17.753 3.151 -7.874 1.00 97.19 102 ALA A C 1
ATOM 809 O O . ALA A 1 102 ? 17.478 4.204 -8.451 1.00 97.19 102 ALA A O 1
ATOM 810 N N . GLU A 1 103 ? 19.009 2.716 -7.739 1.00 96.81 103 GLU A N 1
ATOM 811 C CA . GLU A 1 103 ? 20.166 3.388 -8.340 1.00 96.81 103 GLU A CA 1
ATOM 812 C C . GLU A 1 103 ? 20.097 3.359 -9.870 1.00 96.81 103 GLU A C 1
ATOM 814 O O . GLU A 1 103 ? 20.252 4.398 -10.513 1.00 96.81 103 GLU A O 1
ATOM 819 N N . HIS A 1 104 ? 19.805 2.193 -10.454 1.00 97.44 104 HIS A N 1
ATOM 820 C CA . HIS A 1 104 ? 19.674 2.010 -11.899 1.00 97.44 104 HIS A CA 1
ATOM 821 C C . HIS A 1 104 ? 18.579 2.904 -12.503 1.00 97.44 104 HIS A C 1
ATOM 823 O O . HIS A 1 104 ? 18.800 3.553 -13.526 1.00 97.44 104 HIS A O 1
ATOM 829 N N . ARG A 1 105 ? 17.418 2.996 -11.843 1.00 96.31 105 ARG A N 1
ATOM 830 C CA . ARG A 1 105 ? 16.294 3.853 -12.255 1.00 96.31 105 ARG A CA 1
ATOM 831 C C . ARG A 1 105 ? 16.496 5.331 -11.905 1.00 96.31 105 ARG A C 1
ATOM 833 O O . ARG A 1 105 ? 15.705 6.179 -12.319 1.00 96.31 105 ARG A O 1
ATOM 840 N N . GLY A 1 106 ? 17.542 5.664 -11.148 1.00 96.69 106 GLY A N 1
ATOM 841 C CA . GLY A 1 106 ? 17.827 7.028 -10.713 1.00 96.69 106 GLY A CA 1
ATOM 842 C C . GLY A 1 106 ? 16.749 7.592 -9.786 1.00 96.69 106 GLY A C 1
ATOM 843 O O . GLY A 1 106 ? 16.402 8.773 -9.889 1.00 96.69 106 GLY A O 1
ATOM 844 N N . TYR A 1 107 ? 16.169 6.758 -8.923 1.00 96.81 107 TYR A N 1
ATOM 845 C CA . TYR A 1 107 ? 15.210 7.199 -7.915 1.00 96.81 107 TYR A CA 1
ATOM 846 C C . TYR A 1 107 ? 15.876 8.088 -6.864 1.00 96.81 107 TYR A C 1
ATOM 848 O O . TYR A 1 107 ? 17.059 7.951 -6.548 1.00 96.81 107 TYR A O 1
ATOM 856 N N . ALA A 1 108 ? 15.099 9.015 -6.302 1.00 94.62 108 ALA A N 1
ATOM 857 C CA . ALA A 1 108 ? 15.560 9.922 -5.256 1.00 94.62 108 ALA A CA 1
ATOM 858 C C . ALA A 1 108 ? 15.681 9.184 -3.909 1.00 94.62 108 ALA A C 1
ATOM 860 O O . ALA A 1 108 ? 14.863 9.363 -3.006 1.00 94.62 108 ALA A O 1
ATOM 861 N N . LEU A 1 109 ? 16.704 8.332 -3.782 1.00 93.12 109 LEU A N 1
ATOM 862 C CA . LEU A 1 109 ? 16.917 7.458 -2.626 1.00 93.12 109 LEU A CA 1
ATOM 863 C C . LEU A 1 109 ? 16.974 8.215 -1.298 1.00 93.12 109 LEU A C 1
ATOM 865 O O . LEU A 1 109 ? 16.463 7.708 -0.308 1.00 93.12 109 LEU A O 1
ATOM 869 N N . ASP A 1 110 ? 17.511 9.434 -1.259 1.00 92.50 110 ASP A N 1
ATOM 870 C CA . ASP A 1 110 ? 17.542 10.231 -0.025 1.00 92.50 110 ASP A CA 1
ATOM 871 C C . ASP A 1 110 ? 16.136 10.523 0.525 1.00 92.50 110 ASP A C 1
ATOM 873 O O . ASP A 1 110 ? 15.932 10.518 1.739 1.00 92.50 110 ASP A O 1
ATOM 877 N N . ALA A 1 111 ? 15.159 10.731 -0.364 1.00 91.50 111 ALA A N 1
ATOM 878 C CA . ALA A 1 111 ? 13.766 10.968 0.000 1.00 91.50 111 ALA A CA 1
ATOM 879 C C . ALA A 1 111 ? 12.998 9.658 0.234 1.00 91.50 111 ALA A C 1
ATOM 881 O O . ALA A 1 111 ? 12.198 9.575 1.161 1.00 91.50 111 ALA A O 1
ATOM 882 N N . LEU A 1 112 ? 13.248 8.629 -0.583 1.00 93.75 112 LEU A N 1
ATOM 883 C CA . LEU A 1 112 ? 12.497 7.370 -0.541 1.00 93.75 112 LEU A CA 1
ATOM 884 C C . LEU A 1 112 ? 13.002 6.381 0.508 1.00 93.75 112 LEU A C 1
ATOM 886 O O . LEU A 1 112 ? 12.232 5.543 0.966 1.00 93.75 112 LEU A O 1
ATOM 890 N N . ARG A 1 113 ? 14.274 6.453 0.911 1.00 92.94 113 ARG A N 1
ATOM 891 C CA . ARG A 1 113 ? 14.901 5.463 1.798 1.00 92.94 113 ARG A CA 1
ATOM 892 C C . ARG A 1 113 ? 14.116 5.191 3.082 1.00 92.94 113 ARG A C 1
ATOM 894 O O . ARG A 1 113 ? 13.997 4.014 3.403 1.00 92.94 113 ARG A O 1
ATOM 901 N N . PRO A 1 114 ? 13.576 6.187 3.813 1.00 91.44 114 PRO A N 1
ATOM 902 C CA . PRO A 1 114 ? 12.793 5.907 5.016 1.00 91.44 114 PRO A CA 1
ATOM 903 C C . PRO A 1 114 ? 11.574 5.015 4.721 1.00 91.44 114 PRO A C 1
ATOM 905 O O . PRO A 1 114 ? 11.282 4.083 5.469 1.00 91.44 114 PRO A O 1
ATOM 908 N N . TYR A 1 115 ? 10.915 5.256 3.591 1.00 93.69 115 TYR A N 1
ATOM 909 C CA . TYR A 1 115 ? 9.737 4.526 3.126 1.00 93.69 115 TYR A CA 1
ATOM 910 C C . TYR A 1 115 ? 10.088 3.158 2.539 1.00 93.69 115 TYR A C 1
ATOM 912 O O . TYR A 1 115 ? 9.348 2.194 2.734 1.00 93.69 115 TYR A O 1
ATOM 920 N N . LEU A 1 116 ? 11.252 3.053 1.888 1.00 95.00 116 LEU A N 1
ATOM 921 C CA . LEU A 1 116 ? 11.726 1.826 1.251 1.00 95.00 116 LEU A CA 1
ATOM 922 C C . LEU A 1 116 ? 11.862 0.689 2.249 1.00 95.00 116 LEU A C 1
ATOM 924 O O . LEU A 1 116 ? 11.464 -0.435 1.960 1.00 95.00 116 LEU A O 1
ATOM 928 N N . VAL A 1 117 ? 12.367 0.984 3.446 1.00 93.31 117 VAL A N 1
ATOM 929 C CA . VAL A 1 117 ? 12.518 -0.041 4.478 1.00 93.31 117 VAL A CA 1
ATOM 930 C C . VAL A 1 117 ? 11.146 -0.634 4.843 1.00 93.31 117 VAL A C 1
ATOM 932 O O . VAL A 1 117 ? 11.010 -1.847 4.989 1.00 93.31 117 VAL A O 1
ATOM 935 N N . THR A 1 118 ? 10.094 0.188 4.886 1.00 90.44 118 THR A N 1
ATOM 936 C CA . THR A 1 118 ? 8.724 -0.291 5.124 1.00 90.44 118 THR A CA 1
ATOM 937 C C . THR A 1 118 ? 8.185 -1.098 3.941 1.00 90.44 118 THR A C 1
ATOM 939 O O . THR A 1 118 ? 7.622 -2.173 4.151 1.00 90.44 118 THR A O 1
ATOM 942 N N . GLY A 1 119 ? 8.386 -0.628 2.706 1.00 95.06 119 GLY A N 1
ATOM 943 C CA . GLY A 1 119 ? 7.985 -1.360 1.500 1.00 95.06 119 GLY A CA 1
ATOM 944 C C . GLY A 1 119 ? 8.642 -2.739 1.398 1.00 95.06 119 GLY A C 1
ATOM 945 O O . GLY A 1 119 ? 7.965 -3.731 1.120 1.00 95.06 119 GLY A O 1
ATOM 946 N N . LEU A 1 120 ? 9.935 -2.827 1.717 1.00 96.38 120 LEU A N 1
ATOM 947 C CA . LEU A 1 120 ? 10.684 -4.081 1.805 1.00 96.38 120 LEU A CA 1
ATOM 948 C C . LEU A 1 120 ? 10.107 -5.009 2.868 1.00 96.38 120 LEU A C 1
ATOM 950 O O . LEU A 1 120 ? 9.841 -6.172 2.588 1.00 96.38 120 LEU A O 1
ATOM 954 N N . ASN A 1 121 ? 9.859 -4.489 4.067 1.00 94.06 121 ASN A N 1
ATOM 955 C CA . ASN A 1 121 ? 9.298 -5.259 5.169 1.00 94.06 121 ASN A CA 1
ATOM 956 C C . ASN A 1 121 ? 7.926 -5.851 4.832 1.00 94.06 121 ASN A C 1
ATOM 958 O O . ASN A 1 121 ? 7.673 -7.031 5.095 1.00 94.06 121 ASN A O 1
ATOM 962 N N . ILE A 1 122 ? 7.037 -5.052 4.239 1.00 92.69 122 ILE A N 1
ATOM 963 C CA . ILE A 1 122 ? 5.719 -5.514 3.788 1.00 92.69 122 ILE A CA 1
ATOM 964 C C . ILE A 1 122 ? 5.893 -6.609 2.738 1.00 92.69 122 ILE A C 1
ATOM 966 O O . ILE A 1 122 ? 5.311 -7.681 2.875 1.00 92.69 122 ILE A O 1
ATOM 970 N N . THR A 1 123 ? 6.767 -6.391 1.757 1.00 96.12 123 THR A N 1
ATOM 971 C CA . THR A 1 123 ? 7.035 -7.361 0.689 1.00 96.12 123 THR A CA 1
ATOM 972 C C . THR A 1 123 ? 7.587 -8.682 1.216 1.00 96.12 123 THR A C 1
ATOM 974 O O . THR A 1 123 ? 7.046 -9.740 0.907 1.00 96.12 123 THR A O 1
ATOM 977 N N . ALA A 1 124 ? 8.624 -8.628 2.051 1.00 95.00 124 ALA A N 1
ATOM 978 C CA . ALA A 1 124 ? 9.310 -9.798 2.590 1.00 95.00 124 ALA A CA 1
ATOM 979 C C . ALA A 1 124 ? 8.419 -10.655 3.495 1.00 95.00 124 ALA A C 1
ATOM 981 O O . ALA A 1 124 ? 8.617 -11.859 3.590 1.00 95.00 124 ALA A O 1
ATOM 982 N N . SER A 1 125 ? 7.443 -10.041 4.161 1.00 91.56 125 SER A N 1
ATOM 983 C CA . SER A 1 125 ? 6.572 -10.737 5.109 1.00 91.56 125 SER A CA 1
ATOM 984 C C . SER A 1 125 ? 5.276 -11.216 4.459 1.00 91.56 125 SER A C 1
ATOM 986 O O . SER A 1 125 ? 4.953 -12.401 4.486 1.00 91.56 125 SER A O 1
ATOM 988 N N . ALA A 1 126 ? 4.556 -10.318 3.795 1.00 91.38 126 ALA A N 1
ATOM 989 C CA . ALA A 1 126 ? 3.295 -10.648 3.164 1.00 91.38 126 ALA A CA 1
ATOM 990 C C . ALA A 1 126 ? 3.524 -11.443 1.884 1.00 91.38 126 ALA A C 1
ATOM 992 O O . ALA A 1 126 ? 3.026 -12.542 1.727 1.00 91.38 126 ALA A O 1
ATOM 993 N N . TYR A 1 127 ? 4.378 -10.968 0.993 1.00 94.56 127 TYR A N 1
ATOM 994 C CA . TYR A 1 127 ? 4.485 -11.532 -0.349 1.00 94.56 127 TYR A CA 1
ATOM 995 C C . TYR A 1 127 ? 5.627 -12.547 -0.473 1.00 94.56 127 TYR A C 1
ATOM 997 O O . TYR A 1 127 ? 6.146 -12.788 -1.561 1.00 94.56 127 TYR A O 1
ATOM 1005 N N . HIS A 1 128 ? 6.033 -13.161 0.645 1.00 93.12 128 HIS A N 1
ATOM 1006 C CA . HIS A 1 128 ? 7.128 -14.133 0.693 1.00 93.12 128 HIS A CA 1
ATOM 1007 C C . HIS A 1 128 ? 6.871 -15.363 -0.185 1.00 93.12 128 HIS A C 1
ATOM 1009 O O . HIS A 1 128 ? 7.824 -15.910 -0.740 1.00 93.12 128 HIS A O 1
ATOM 1015 N N . HIS A 1 129 ? 5.601 -15.757 -0.323 1.00 92.88 129 HIS A N 1
ATOM 1016 C CA . HIS A 1 129 ? 5.132 -16.920 -1.079 1.00 92.88 129 HIS A CA 1
ATOM 1017 C C . HIS A 1 129 ? 5.195 -16.739 -2.597 1.00 92.88 129 HIS A C 1
ATOM 1019 O O . HIS A 1 129 ? 5.008 -17.714 -3.316 1.00 92.88 129 HIS A O 1
ATOM 1025 N N . LEU A 1 130 ? 5.428 -15.520 -3.093 1.00 94.31 130 LEU A N 1
ATOM 1026 C CA . LEU A 1 130 ? 5.607 -15.280 -4.522 1.00 94.31 130 LEU A CA 1
ATOM 1027 C C . LEU A 1 130 ? 7.009 -15.712 -4.964 1.00 94.31 130 LEU A C 1
ATOM 1029 O O . LEU A 1 130 ? 8.005 -15.305 -4.364 1.00 94.31 130 LEU A O 1
ATOM 1033 N N . ASP A 1 131 ? 7.106 -16.482 -6.041 1.00 93.75 131 ASP A N 1
ATOM 1034 C CA . ASP A 1 131 ? 8.401 -16.940 -6.557 1.00 93.75 131 ASP A CA 1
ATOM 1035 C C . ASP A 1 131 ? 9.090 -15.890 -7.448 1.00 93.75 131 ASP A C 1
ATOM 1037 O O . ASP A 1 131 ? 10.320 -15.813 -7.480 1.00 93.75 131 ASP A O 1
ATOM 1041 N N . ASP A 1 132 ? 8.317 -15.046 -8.142 1.00 94.56 132 ASP A N 1
ATOM 1042 C CA . ASP A 1 132 ? 8.864 -14.023 -9.036 1.00 94.56 132 ASP A CA 1
ATOM 1043 C C . ASP A 1 132 ? 9.464 -12.846 -8.249 1.00 94.56 132 ASP A C 1
ATOM 1045 O O . ASP A 1 132 ? 8.774 -12.026 -7.632 1.00 94.56 132 ASP A O 1
ATOM 1049 N N . VAL A 1 133 ? 10.791 -12.743 -8.301 1.00 95.44 133 VAL A N 1
ATOM 1050 C CA . VAL A 1 133 ? 11.544 -11.670 -7.650 1.00 95.44 133 VAL A CA 1
ATOM 1051 C C . VAL A 1 133 ? 11.239 -10.291 -8.240 1.00 95.44 133 VAL A C 1
ATOM 1053 O O . VAL A 1 133 ? 11.256 -9.308 -7.503 1.00 95.44 133 VAL A O 1
ATOM 1056 N N . ASN A 1 134 ? 10.909 -10.194 -9.532 1.00 95.25 134 ASN A N 1
ATOM 1057 C CA . ASN A 1 134 ? 10.571 -8.916 -10.159 1.00 95.25 134 ASN A CA 1
ATOM 1058 C C . ASN A 1 134 ? 9.245 -8.385 -9.615 1.00 95.25 134 ASN A C 1
ATOM 1060 O O . ASN A 1 134 ? 9.122 -7.191 -9.351 1.00 95.25 134 ASN A O 1
ATOM 1064 N N . VAL A 1 135 ? 8.284 -9.279 -9.368 1.00 95.12 135 VAL A N 1
ATOM 1065 C CA . VAL A 1 135 ? 7.013 -8.935 -8.717 1.00 95.12 135 VAL A CA 1
ATOM 1066 C C . VAL A 1 135 ? 7.256 -8.457 -7.286 1.00 95.12 135 VAL A C 1
ATOM 1068 O O . VAL A 1 135 ? 6.692 -7.448 -6.873 1.00 95.12 135 VAL A O 1
ATOM 1071 N N . LYS A 1 136 ? 8.155 -9.102 -6.534 1.00 96.75 136 LYS A N 1
ATOM 1072 C CA . LYS A 1 136 ? 8.539 -8.628 -5.193 1.00 96.75 136 LYS A CA 1
ATOM 1073 C C . LYS A 1 136 ? 9.174 -7.232 -5.234 1.00 96.75 136 LYS A C 1
ATOM 1075 O O . LYS A 1 136 ? 8.758 -6.354 -4.482 1.00 96.75 136 LYS A O 1
ATOM 1080 N N . VAL A 1 137 ? 10.132 -6.989 -6.131 1.00 97.50 137 VAL A N 1
ATOM 1081 C CA . VAL A 1 137 ? 10.754 -5.659 -6.305 1.00 97.50 137 VAL A CA 1
ATOM 1082 C C . VAL A 1 137 ? 9.703 -4.607 -6.676 1.00 97.50 137 VAL A C 1
ATOM 1084 O O . VAL A 1 137 ? 9.694 -3.512 -6.110 1.00 97.50 137 VAL A O 1
ATOM 1087 N N . TYR A 1 138 ? 8.773 -4.956 -7.566 1.00 96.19 138 TYR A N 1
ATOM 1088 C CA . TYR A 1 138 ? 7.646 -4.106 -7.931 1.00 96.19 138 TYR A CA 1
ATOM 1089 C C . TYR A 1 138 ? 6.785 -3.733 -6.719 1.00 96.19 138 TYR A C 1
ATOM 1091 O O . TYR A 1 138 ? 6.560 -2.549 -6.473 1.00 96.19 138 TYR A O 1
ATOM 1099 N N . ILE A 1 139 ? 6.342 -4.721 -5.932 1.00 95.56 139 ILE A N 1
ATOM 1100 C CA . ILE A 1 139 ? 5.508 -4.500 -4.740 1.00 95.56 139 ILE A CA 1
ATOM 1101 C C . ILE A 1 139 ? 6.248 -3.615 -3.732 1.00 95.56 139 ILE A C 1
ATOM 1103 O O . ILE A 1 139 ? 5.648 -2.691 -3.175 1.00 95.56 139 ILE A O 1
ATOM 1107 N N . ALA A 1 140 ? 7.551 -3.838 -3.536 1.00 97.31 140 ALA A N 1
ATOM 1108 C CA . ALA A 1 140 ? 8.367 -3.034 -2.635 1.00 97.31 140 ALA A CA 1
ATOM 1109 C C . ALA A 1 140 ? 8.381 -1.561 -3.061 1.00 97.31 140 ALA A C 1
ATOM 1111 O O . ALA A 1 140 ? 8.100 -0.690 -2.233 1.00 97.31 140 ALA A O 1
ATOM 1112 N N . PHE A 1 141 ? 8.629 -1.261 -4.340 1.00 97.38 141 PHE A N 1
ATOM 1113 C CA . PHE A 1 141 ? 8.610 0.118 -4.832 1.00 97.38 141 PHE A CA 1
ATOM 1114 C C . PHE A 1 141 ? 7.215 0.728 -4.854 1.00 97.38 141 PHE A C 1
ATOM 1116 O O . PHE A 1 141 ? 7.059 1.852 -4.383 1.00 97.38 141 PHE A O 1
ATOM 1123 N N . TYR A 1 142 ? 6.203 0.000 -5.328 1.00 94.12 142 TYR A N 1
ATOM 1124 C CA . TYR A 1 142 ? 4.812 0.450 -5.300 1.00 94.12 142 TYR A CA 1
ATOM 1125 C C . TYR A 1 142 ? 4.424 0.914 -3.894 1.00 94.12 142 TYR A C 1
ATOM 1127 O O . TYR A 1 142 ? 3.982 2.045 -3.699 1.00 94.12 142 TYR A O 1
ATOM 1135 N N . THR A 1 143 ? 4.690 0.064 -2.901 1.00 93.50 143 THR A N 1
ATOM 1136 C CA . THR A 1 143 ? 4.420 0.341 -1.488 1.00 93.50 143 THR A CA 1
ATOM 1137 C C . THR A 1 143 ? 5.230 1.540 -0.993 1.00 93.50 143 THR A C 1
ATOM 1139 O O . THR A 1 143 ? 4.699 2.416 -0.321 1.00 93.50 143 THR A O 1
ATOM 1142 N N . THR A 1 144 ? 6.509 1.620 -1.364 1.00 95.38 144 THR A N 1
ATOM 1143 C CA . THR A 1 144 ? 7.407 2.725 -0.993 1.00 95.38 144 THR A CA 1
ATOM 1144 C C . THR A 1 144 ? 6.883 4.077 -1.470 1.00 95.38 144 THR A C 1
ATOM 1146 O O . THR A 1 144 ? 6.813 5.018 -0.682 1.00 95.38 144 THR A O 1
ATOM 1149 N N . PHE A 1 145 ? 6.492 4.179 -2.743 1.00 92.25 145 PHE A N 1
ATOM 1150 C CA . PHE A 1 145 ? 5.927 5.407 -3.301 1.00 92.25 145 PHE A CA 1
ATOM 1151 C C . PHE A 1 145 ? 4.557 5.724 -2.699 1.00 92.25 145 PHE A C 1
ATOM 1153 O O . PHE A 1 145 ? 4.302 6.881 -2.373 1.00 92.25 145 PHE A O 1
ATOM 1160 N N . ALA A 1 146 ? 3.700 4.716 -2.506 1.00 88.12 146 ALA A N 1
ATOM 1161 C CA . ALA A 1 146 ? 2.391 4.903 -1.887 1.00 88.12 146 ALA A CA 1
ATOM 1162 C C . ALA A 1 146 ? 2.512 5.511 -0.479 1.00 88.12 146 ALA A C 1
ATOM 1164 O O . ALA A 1 146 ? 1.842 6.500 -0.191 1.00 88.12 146 ALA A O 1
ATOM 1165 N N . ILE A 1 147 ? 3.415 4.986 0.360 1.00 88.12 147 ILE A N 1
ATOM 1166 C CA . ILE A 1 147 ? 3.648 5.524 1.710 1.00 88.12 147 ILE A CA 1
ATOM 1167 C C . ILE A 1 147 ? 4.287 6.913 1.638 1.00 88.12 147 ILE A C 1
ATOM 1169 O O . ILE A 1 147 ? 3.844 7.815 2.341 1.00 88.12 147 ILE A O 1
ATOM 1173 N N . TYR A 1 148 ? 5.293 7.112 0.775 1.00 89.94 148 TYR A N 1
ATOM 1174 C CA . TYR A 1 148 ? 5.911 8.429 0.590 1.00 89.94 148 TYR A CA 1
ATOM 1175 C C . TYR A 1 148 ? 4.845 9.493 0.318 1.00 89.94 148 TYR A C 1
ATOM 1177 O O . TYR A 1 148 ? 4.809 10.522 0.984 1.00 89.94 148 TYR A O 1
ATOM 1185 N N . PHE A 1 149 ? 3.947 9.227 -0.630 1.00 84.06 149 PHE A N 1
ATOM 1186 C CA . PHE A 1 149 ? 2.916 10.177 -1.015 1.00 84.06 149 PHE A CA 1
ATOM 1187 C C . PHE A 1 149 ? 1.813 10.367 0.029 1.00 84.06 149 PHE A C 1
ATOM 1189 O O . PHE A 1 149 ? 1.288 11.476 0.119 1.00 84.06 149 PHE A O 1
ATOM 1196 N N . ASP A 1 150 ? 1.473 9.337 0.802 1.00 81.06 150 ASP A N 1
ATOM 1197 C CA . ASP A 1 150 ? 0.529 9.464 1.918 1.00 81.06 150 ASP A CA 1
ATOM 1198 C C . ASP A 1 150 ? 1.089 10.358 3.040 1.00 81.06 150 ASP A C 1
ATOM 1200 O O . ASP A 1 150 ? 0.378 11.217 3.568 1.00 81.06 150 ASP A O 1
ATOM 1204 N N . ASP A 1 151 ? 2.387 10.230 3.332 1.00 82.62 151 ASP A N 1
ATOM 1205 C CA . ASP A 1 151 ? 3.058 10.990 4.388 1.00 82.62 151 ASP A CA 1
ATOM 1206 C C . ASP A 1 151 ? 3.350 12.442 3.990 1.00 82.62 151 ASP A C 1
ATOM 1208 O O . ASP A 1 151 ? 3.151 13.351 4.797 1.00 82.62 151 ASP A O 1
ATOM 1212 N N . VAL A 1 152 ? 3.845 12.685 2.769 1.00 82.06 152 VAL A N 1
ATOM 1213 C CA . VAL A 1 152 ? 4.261 14.041 2.367 1.00 82.06 152 VAL A CA 1
ATOM 1214 C C . VAL A 1 152 ? 3.099 14.911 1.898 1.00 82.06 152 VAL A C 1
ATOM 1216 O O . VAL A 1 152 ? 3.201 16.133 1.930 1.00 82.06 152 VAL A O 1
ATOM 1219 N N . TYR A 1 153 ? 1.981 14.333 1.460 1.00 73.81 153 TYR A N 1
ATOM 1220 C CA . TYR A 1 153 ? 0.805 15.109 1.070 1.00 73.81 153 TYR A CA 1
ATOM 1221 C C . TYR A 1 153 ? -0.013 15.522 2.309 1.00 73.81 153 TYR A C 1
ATOM 1223 O O . TYR A 1 153 ? -0.193 14.717 3.219 1.00 73.81 153 TYR A O 1
ATOM 1231 N N . PRO A 1 154 ? -0.610 16.726 2.378 1.00 73.88 154 PRO A N 1
ATOM 1232 C CA . PRO A 1 154 ? -0.501 17.863 1.460 1.00 73.88 154 PRO A CA 1
ATOM 1233 C C . PRO A 1 154 ? 0.657 18.824 1.793 1.00 73.88 154 PRO A C 1
ATOM 1235 O O . PRO A 1 154 ? 0.699 19.924 1.245 1.00 73.88 154 PRO A O 1
ATOM 1238 N N . ASP A 1 155 ? 1.540 18.459 2.723 1.00 80.50 155 ASP A N 1
ATOM 1239 C CA . ASP A 1 155 ? 2.535 19.371 3.300 1.00 80.50 155 ASP A CA 1
ATOM 1240 C C . ASP A 1 155 ? 3.705 19.675 2.350 1.00 80.50 155 ASP A C 1
ATOM 1242 O O . ASP A 1 155 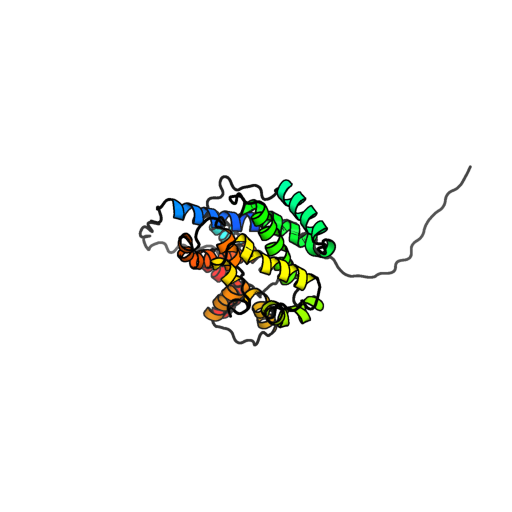? 4.308 20.749 2.424 1.00 80.50 155 ASP A O 1
ATOM 1246 N N . ASP A 1 156 ? 4.010 18.761 1.431 1.00 81.81 156 ASP A N 1
ATOM 1247 C CA . ASP A 1 156 ? 4.986 18.959 0.368 1.00 81.81 156 ASP A CA 1
ATOM 1248 C C . ASP A 1 156 ? 4.379 19.772 -0.795 1.00 81.81 156 ASP A C 1
ATOM 1250 O O . ASP A 1 156 ? 3.358 19.368 -1.364 1.00 81.81 156 ASP A O 1
ATOM 1254 N N . PRO A 1 157 ? 4.981 20.913 -1.187 1.00 83.81 157 PRO A N 1
ATOM 1255 C CA . PRO A 1 157 ? 4.446 21.770 -2.246 1.00 83.81 157 PRO A CA 1
ATOM 1256 C C . PRO A 1 157 ? 4.321 21.081 -3.609 1.00 83.81 157 PRO A C 1
ATOM 1258 O O . PRO A 1 157 ? 3.365 21.344 -4.347 1.00 83.81 157 PRO A O 1
ATOM 1261 N N . ASP A 1 158 ? 5.267 20.203 -3.946 1.00 82.81 158 ASP A N 1
ATOM 1262 C CA . ASP A 1 158 ? 5.290 19.516 -5.234 1.00 82.81 158 ASP A CA 1
ATOM 1263 C C . ASP A 1 158 ? 4.207 18.430 -5.280 1.00 82.81 158 ASP A C 1
ATOM 1265 O O . ASP A 1 158 ? 3.525 18.277 -6.300 1.00 82.81 158 ASP A O 1
ATOM 1269 N N . ALA A 1 159 ? 3.986 17.724 -4.167 1.00 79.50 159 ALA A N 1
ATOM 1270 C CA . ALA A 1 159 ? 2.862 16.814 -3.992 1.00 79.50 159 ALA A CA 1
ATOM 1271 C C . ALA A 1 159 ? 1.531 17.576 -4.018 1.00 79.50 159 ALA A C 1
ATOM 1273 O O . ALA A 1 159 ? 0.627 17.188 -4.753 1.00 79.50 159 ALA A O 1
ATOM 1274 N N . LEU A 1 160 ? 1.410 18.693 -3.296 1.00 81.25 160 LEU A N 1
ATOM 1275 C CA . LEU A 1 160 ? 0.184 19.492 -3.214 1.00 81.25 160 LEU A CA 1
ATOM 1276 C C . LEU A 1 160 ? -0.329 19.932 -4.592 1.00 81.25 160 LEU A C 1
ATOM 1278 O O . LEU A 1 160 ? -1.533 19.876 -4.852 1.00 81.25 160 LEU A O 1
ATOM 1282 N N . VAL A 1 161 ? 0.578 20.365 -5.470 1.00 82.69 161 VAL A N 1
ATOM 1283 C CA . VAL A 1 161 ? 0.239 20.825 -6.824 1.00 82.69 161 VAL A CA 1
ATOM 1284 C C . VAL A 1 161 ? 0.097 19.663 -7.802 1.00 82.69 161 VAL A C 1
ATOM 1286 O O . VAL A 1 161 ? -0.800 19.679 -8.646 1.00 82.69 161 VAL A O 1
ATOM 1289 N N . GLY A 1 162 ? 0.984 18.670 -7.725 1.00 81.94 162 GLY A N 1
ATOM 1290 C CA . GLY A 1 162 ? 1.057 17.620 -8.733 1.00 81.94 162 GLY A CA 1
ATOM 1291 C C . GLY A 1 162 ? 0.014 16.519 -8.559 1.00 81.94 162 GLY A C 1
ATOM 1292 O O . GLY A 1 162 ? -0.551 16.047 -9.545 1.00 81.94 162 GLY A O 1
ATOM 1293 N N . VAL A 1 163 ? -0.303 16.154 -7.318 1.00 78.44 163 VAL A N 1
ATOM 1294 C CA . VAL A 1 163 ? -1.256 15.086 -6.998 1.00 78.44 163 VAL A CA 1
ATOM 1295 C C . VAL A 1 163 ? -2.649 15.312 -7.619 1.00 78.44 163 VAL A C 1
ATOM 1297 O O . VAL A 1 163 ? -3.151 14.396 -8.272 1.00 78.44 163 VAL A O 1
ATOM 1300 N N . PRO A 1 164 ? -3.286 16.501 -7.515 1.00 80.56 164 PRO A N 1
ATOM 1301 C CA . PRO A 1 164 ? -4.621 16.723 -8.083 1.00 80.56 164 PRO A CA 1
ATOM 1302 C C . PRO A 1 164 ? -4.706 16.563 -9.607 1.00 80.56 164 PRO A C 1
ATOM 1304 O O . PRO A 1 164 ? -5.784 16.296 -10.137 1.00 80.56 164 PRO A O 1
ATOM 1307 N N . ILE A 1 165 ? -3.591 16.744 -10.323 1.00 82.62 165 ILE A N 1
ATOM 1308 C CA . ILE A 1 165 ? -3.524 16.624 -11.789 1.00 82.62 165 ILE A CA 1
ATOM 1309 C C . ILE A 1 165 ? -2.887 15.312 -12.257 1.00 82.62 165 ILE A C 1
ATOM 1311 O O . ILE A 1 165 ? -2.909 15.030 -13.458 1.00 82.62 165 ILE A O 1
ATOM 1315 N N . PHE A 1 166 ? -2.393 14.488 -11.327 1.00 84.38 166 PHE A N 1
ATOM 1316 C CA . PHE A 1 166 ? -1.689 13.241 -11.612 1.00 84.38 166 PHE A CA 1
ATOM 1317 C C . PHE A 1 166 ? -2.496 12.325 -12.529 1.00 84.38 166 PHE A C 1
ATOM 1319 O O . PHE A 1 166 ? -2.017 11.935 -13.590 1.00 84.38 166 PHE A O 1
ATOM 1326 N N . THR A 1 167 ? -3.754 12.040 -12.174 1.00 78.31 167 THR A N 1
ATOM 1327 C CA . THR A 1 167 ? -4.621 11.133 -12.942 1.00 78.31 167 THR A CA 1
ATOM 1328 C C . THR A 1 167 ? -4.860 11.631 -14.360 1.00 78.31 167 THR A C 1
ATOM 1330 O O . THR A 1 167 ? -4.867 10.831 -15.291 1.00 78.31 167 THR A O 1
ATOM 1333 N N . LYS A 1 168 ? -5.018 12.947 -14.551 1.00 82.62 168 LYS A N 1
ATOM 1334 C CA . LYS A 1 168 ? -5.192 13.537 -15.883 1.00 82.62 168 LYS A CA 1
ATOM 1335 C C . LYS A 1 168 ? -3.945 13.313 -16.741 1.00 82.62 168 LYS A C 1
ATOM 1337 O O . LYS A 1 168 ? -4.071 12.875 -17.885 1.00 82.62 168 LYS A O 1
ATOM 1342 N N . HIS A 1 169 ? -2.770 13.604 -16.186 1.00 86.38 169 HIS A N 1
ATOM 1343 C CA . HIS A 1 169 ? -1.499 13.444 -16.891 1.00 86.38 169 HIS A CA 1
ATOM 1344 C C . HIS A 1 169 ? -1.225 11.967 -17.172 1.00 86.38 169 HIS A C 1
ATOM 1346 O O . HIS A 1 169 ? -0.975 11.591 -18.312 1.00 86.38 169 HIS A O 1
ATOM 1352 N N . PHE A 1 170 ? -1.396 11.114 -16.161 1.00 84.38 170 PHE A N 1
ATOM 1353 C CA . PHE A 1 170 ? -1.221 9.672 -16.274 1.00 84.38 170 PHE A CA 1
ATOM 1354 C C . PHE A 1 170 ? -2.141 9.100 -17.350 1.00 84.38 170 PHE A C 1
ATOM 1356 O O . PHE A 1 170 ? -1.703 8.334 -18.204 1.00 84.38 170 PHE A O 1
ATOM 1363 N N . ALA A 1 171 ? -3.406 9.532 -17.369 1.00 80.25 171 ALA A N 1
ATOM 1364 C CA . ALA A 1 171 ? -4.359 9.027 -18.339 1.00 80.25 171 ALA A CA 1
ATOM 1365 C C . ALA A 1 171 ? -4.069 9.462 -19.778 1.00 80.25 171 ALA A C 1
ATOM 1367 O O . ALA A 1 171 ? -4.361 8.735 -20.725 1.00 80.25 171 ALA A O 1
ATOM 1368 N N . SER A 1 172 ? -3.457 10.633 -19.927 1.00 84.94 172 SER A N 1
ATOM 1369 C CA . SER A 1 172 ? -3.062 11.191 -21.219 1.00 84.94 172 SER A CA 1
ATOM 1370 C C . SER A 1 172 ? -1.644 10.770 -21.628 1.00 84.94 172 SER A C 1
ATOM 1372 O O . SER A 1 172 ? -1.158 11.223 -22.660 1.00 84.94 172 SER A O 1
ATOM 1374 N N . SER A 1 173 ? -0.977 9.910 -20.840 1.00 85.88 173 SER A N 1
ATOM 1375 C CA . SER A 1 173 ? 0.450 9.574 -20.997 1.00 85.88 173 SER A CA 1
ATOM 1376 C C . SER A 1 173 ? 1.353 10.818 -21.063 1.00 85.88 173 SER A C 1
ATOM 1378 O O . SER A 1 173 ? 2.370 10.839 -21.755 1.00 85.88 173 SER A O 1
ATOM 1380 N N . GLU A 1 174 ? 0.960 11.881 -20.362 1.00 90.56 174 GLU A N 1
ATOM 1381 C CA . GLU A 1 174 ? 1.729 13.112 -20.222 1.00 90.56 174 GLU A CA 1
ATOM 1382 C C . GLU A 1 174 ? 2.728 12.980 -19.071 1.00 90.56 174 GLU A C 1
ATOM 1384 O O . GLU A 1 174 ? 2.464 12.327 -18.057 1.00 90.56 174 GLU A O 1
ATOM 1389 N N . LYS A 1 175 ? 3.869 13.662 -19.212 1.00 92.81 175 LYS A N 1
ATOM 1390 C CA . LYS A 1 175 ? 4.884 13.735 -18.161 1.00 92.81 175 LYS A CA 1
ATOM 1391 C C . LYS A 1 175 ? 4.290 14.328 -16.885 1.00 92.81 175 LYS A C 1
ATOM 1393 O O . LYS A 1 175 ? 3.543 15.313 -16.936 1.00 92.81 175 LYS A O 1
ATOM 1398 N N . GLN A 1 176 ? 4.652 13.763 -15.740 1.00 91.56 176 GLN A N 1
ATOM 1399 C CA . GLN A 1 176 ? 4.172 14.271 -14.464 1.00 91.56 176 GLN A CA 1
ATOM 1400 C C . GLN A 1 176 ? 4.870 15.586 -14.067 1.00 91.56 176 GLN A C 1
ATOM 1402 O O . GLN A 1 176 ? 5.981 15.872 -14.524 1.00 91.56 176 GLN A O 1
ATOM 1407 N N . PRO A 1 177 ? 4.237 16.410 -13.211 1.00 89.19 177 PRO A N 1
ATOM 1408 C CA . PRO A 1 177 ? 4.744 17.742 -12.862 1.00 89.19 177 PRO A CA 1
ATOM 1409 C C . PRO A 1 177 ? 6.110 17.748 -12.167 1.00 89.19 177 PRO A C 1
ATOM 1411 O O . PRO A 1 177 ? 6.859 18.713 -12.293 1.00 89.19 177 PRO A O 1
ATOM 1414 N N . ASN A 1 178 ? 6.440 16.679 -11.443 1.00 90.75 178 ASN A N 1
ATOM 1415 C CA . ASN A 1 178 ? 7.721 16.510 -10.769 1.00 90.75 178 ASN A CA 1
ATOM 1416 C C . ASN A 1 178 ? 8.250 15.085 -10.978 1.00 90.75 178 ASN A C 1
ATOM 1418 O O . ASN A 1 178 ? 7.496 14.175 -11.326 1.00 90.75 178 ASN A O 1
ATOM 1422 N N . LYS A 1 179 ? 9.556 14.898 -10.753 1.00 92.62 179 LYS A N 1
ATOM 1423 C CA . LYS A 1 179 ? 10.228 13.611 -10.976 1.00 92.62 179 LYS A CA 1
ATOM 1424 C C . LYS A 1 179 ? 9.643 12.488 -10.114 1.00 92.62 179 LYS A C 1
ATOM 1426 O O . LYS A 1 179 ? 9.514 11.382 -10.606 1.00 92.62 179 LYS A O 1
ATOM 1431 N N . MET A 1 180 ? 9.273 12.761 -8.864 1.00 92.06 180 MET A N 1
ATOM 1432 C CA . MET A 1 180 ? 8.764 11.732 -7.954 1.00 92.06 180 MET A CA 1
ATOM 1433 C C . MET A 1 180 ? 7.430 11.147 -8.438 1.00 92.06 180 MET A C 1
ATOM 1435 O O . MET A 1 180 ? 7.236 9.935 -8.426 1.00 92.06 180 MET A O 1
ATOM 1439 N N . LEU A 1 181 ? 6.519 12.005 -8.905 1.00 90.62 181 LEU A N 1
ATOM 1440 C CA . LEU A 1 181 ? 5.265 11.578 -9.523 1.00 90.62 181 LEU A CA 1
ATOM 1441 C C . LEU A 1 181 ? 5.526 10.854 -10.847 1.00 90.62 181 LEU A C 1
ATOM 1443 O O . LEU A 1 181 ? 4.847 9.879 -11.142 1.00 90.62 181 LEU A O 1
ATOM 1447 N N . ASP A 1 182 ? 6.507 11.302 -11.631 1.00 92.75 182 ASP A N 1
ATOM 1448 C CA . ASP A 1 182 ? 6.884 10.664 -12.900 1.00 92.75 182 ASP A CA 1
ATOM 1449 C C . ASP A 1 182 ? 7.431 9.247 -12.666 1.00 92.75 182 ASP A C 1
ATOM 1451 O O . ASP A 1 182 ? 7.007 8.292 -13.311 1.00 92.75 182 ASP A O 1
ATOM 1455 N N . ASP A 1 183 ? 8.303 9.091 -11.667 1.00 94.56 183 ASP A N 1
ATOM 1456 C CA . ASP A 1 183 ? 8.849 7.808 -11.228 1.00 94.56 183 ASP A CA 1
ATOM 1457 C C . ASP A 1 183 ? 7.729 6.861 -10.756 1.00 94.56 183 ASP A C 1
ATOM 1459 O O . ASP A 1 183 ? 7.721 5.683 -11.120 1.00 94.56 183 ASP A O 1
ATOM 1463 N N . PHE A 1 184 ? 6.748 7.373 -10.005 1.00 92.00 184 PHE A N 1
ATOM 1464 C CA . PHE A 1 184 ? 5.596 6.583 -9.572 1.00 92.00 184 PHE A CA 1
ATOM 1465 C C . PHE A 1 184 ? 4.658 6.219 -10.726 1.00 92.00 184 PHE A C 1
ATOM 1467 O O . PHE A 1 184 ? 4.192 5.085 -10.799 1.00 92.00 184 PHE A O 1
ATOM 1474 N N . ALA A 1 185 ? 4.419 7.131 -11.671 1.00 89.75 185 ALA A N 1
ATOM 1475 C CA . ALA A 1 185 ? 3.670 6.833 -12.889 1.00 89.75 185 ALA A CA 1
ATOM 1476 C C . ALA A 1 185 ? 4.318 5.685 -13.681 1.00 89.75 185 ALA A C 1
ATOM 1478 O O . ALA A 1 185 ? 3.609 4.797 -14.154 1.00 89.75 185 ALA A O 1
ATOM 1479 N N . ASN A 1 186 ? 5.650 5.649 -13.767 1.00 91.38 186 ASN A N 1
ATOM 1480 C CA . ASN A 1 186 ? 6.364 4.550 -14.419 1.00 91.38 186 ASN A CA 1
ATOM 1481 C C . ASN A 1 186 ? 6.124 3.210 -13.703 1.00 91.38 186 ASN A C 1
ATOM 1483 O O . ASN A 1 186 ? 5.776 2.232 -14.363 1.00 91.38 186 ASN A O 1
ATOM 1487 N N . ILE A 1 187 ? 6.177 3.187 -12.363 1.00 91.44 187 ILE A N 1
ATOM 1488 C CA . ILE A 1 187 ? 5.803 1.999 -11.576 1.00 91.44 187 ILE A CA 1
ATOM 1489 C C . ILE A 1 187 ? 4.354 1.585 -11.865 1.00 91.44 187 ILE A C 1
ATOM 1491 O O . ILE A 1 187 ? 4.083 0.422 -12.136 1.00 91.44 187 ILE A O 1
ATOM 1495 N N . LEU A 1 188 ? 3.390 2.506 -11.873 1.00 87.69 188 LEU A N 1
ATOM 1496 C CA . LEU A 1 188 ? 1.997 2.142 -12.163 1.00 87.69 188 LEU A CA 1
ATOM 1497 C C . LEU A 1 188 ? 1.815 1.562 -13.576 1.00 87.69 188 LEU A C 1
ATOM 1499 O O . LEU A 1 188 ? 0.988 0.670 -13.766 1.00 87.69 188 LEU A O 1
ATOM 1503 N N . ALA A 1 189 ? 2.583 2.033 -14.560 1.00 86.12 189 ALA A N 1
ATOM 1504 C CA . ALA A 1 189 ? 2.524 1.533 -15.932 1.00 86.12 189 ALA A CA 1
ATOM 1505 C C . ALA A 1 189 ? 3.062 0.092 -16.073 1.00 86.12 189 ALA A C 1
ATOM 1507 O O . ALA A 1 189 ? 2.542 -0.686 -16.882 1.00 86.12 189 ALA A O 1
ATOM 1508 N N . GLU A 1 190 ? 4.052 -0.291 -15.259 1.00 87.12 190 GLU A N 1
ATOM 1509 C CA . GLU A 1 190 ? 4.649 -1.637 -15.242 1.00 87.12 190 GLU A CA 1
ATOM 1510 C C . GLU A 1 190 ? 3.674 -2.728 -14.775 1.00 87.12 190 GLU A C 1
ATOM 1512 O O . GLU A 1 190 ? 3.818 -3.883 -15.177 1.00 87.12 190 GLU A O 1
ATOM 1517 N N . ALA A 1 191 ? 2.638 -2.372 -14.002 1.00 84.31 191 ALA A N 1
ATOM 1518 C CA . ALA A 1 191 ? 1.649 -3.322 -13.479 1.00 84.31 191 ALA A CA 1
ATOM 1519 C C . ALA A 1 191 ? 1.071 -4.229 -14.576 1.00 84.31 191 ALA A C 1
ATOM 1521 O O . ALA A 1 191 ? 0.910 -5.434 -14.394 1.00 84.31 191 ALA A O 1
ATOM 1522 N N . SER A 1 192 ? 0.803 -3.640 -15.744 1.00 78.06 192 SER A N 1
ATOM 1523 C CA . SER A 1 192 ? 0.212 -4.338 -16.885 1.00 78.06 192 SER A CA 1
ATOM 1524 C C . SER A 1 192 ? 1.090 -5.442 -17.468 1.00 78.06 192 SER A C 1
ATOM 1526 O O . SER A 1 192 ? 0.581 -6.442 -17.971 1.00 78.06 192 SER A O 1
ATOM 1528 N N . GLN A 1 193 ? 2.407 -5.268 -17.382 1.00 84.44 193 GLN A N 1
ATOM 1529 C CA . GLN A 1 193 ? 3.387 -6.216 -17.897 1.00 84.44 193 GLN A CA 1
ATOM 1530 C C . GLN A 1 193 ? 3.593 -7.379 -16.927 1.00 84.44 193 GLN A C 1
ATOM 1532 O O . GLN A 1 193 ? 3.858 -8.493 -17.367 1.00 84.44 193 GLN A O 1
ATOM 1537 N N . LEU A 1 194 ? 3.453 -7.118 -15.625 1.00 85.44 194 LEU A N 1
ATOM 1538 C CA . LEU A 1 194 ? 3.666 -8.112 -14.577 1.00 85.44 194 LEU A CA 1
ATOM 1539 C C . LEU A 1 194 ? 2.428 -8.973 -14.336 1.00 85.44 194 LEU A C 1
ATOM 1541 O O . LEU A 1 194 ? 2.539 -10.189 -14.264 1.00 85.44 194 LEU A O 1
ATOM 1545 N N . PHE A 1 195 ? 1.247 -8.365 -14.241 1.00 81.12 195 PHE A N 1
ATOM 1546 C CA . PHE A 1 195 ? 0.034 -9.076 -13.830 1.00 81.12 195 PHE A CA 1
ATOM 1547 C C . PHE A 1 195 ? -0.909 -9.413 -15.005 1.00 81.12 195 PHE A C 1
ATOM 1549 O O . PHE A 1 195 ? -1.944 -10.056 -14.804 1.00 81.12 195 PHE A O 1
ATOM 1556 N N . GLY A 1 196 ? -0.558 -9.011 -16.233 1.00 75.19 196 GLY A N 1
ATOM 1557 C CA . GLY A 1 196 ? -1.332 -9.259 -17.453 1.00 75.19 196 GLY A CA 1
ATOM 1558 C C . GLY A 1 196 ? -2.474 -8.262 -17.697 1.00 75.19 196 GLY A C 1
ATOM 1559 O O . GLY A 1 196 ? -2.747 -7.376 -16.895 1.00 75.19 196 GLY A O 1
ATOM 1560 N N . GLU A 1 197 ? -3.168 -8.397 -18.833 1.00 63.69 197 GLU A N 1
ATOM 1561 C CA . GLU A 1 197 ? -4.132 -7.389 -19.316 1.00 63.69 197 GLU A CA 1
ATOM 1562 C C . GLU A 1 197 ? -5.352 -7.185 -18.408 1.00 63.69 197 GLU A C 1
ATOM 1564 O O . GLU A 1 197 ? -5.863 -6.073 -18.319 1.00 63.69 197 GLU A O 1
ATOM 1569 N N . VAL A 1 198 ? -5.820 -8.230 -17.720 1.00 57.72 198 VAL A N 1
ATOM 1570 C CA . VAL A 1 198 ? -7.051 -8.154 -16.914 1.00 57.72 198 VAL A CA 1
ATOM 1571 C C . VAL A 1 198 ? -6.815 -7.435 -15.582 1.00 57.72 198 VAL A C 1
ATOM 1573 O O . VAL A 1 198 ? -7.676 -6.711 -15.096 1.00 57.72 198 VAL A O 1
ATOM 1576 N N . THR A 1 199 ? -5.618 -7.559 -15.017 1.00 55.78 199 THR A N 1
ATOM 1577 C CA . THR A 1 199 ? -5.202 -6.827 -13.810 1.00 55.78 199 THR A CA 1
ATOM 1578 C C . THR A 1 199 ? -4.585 -5.461 -14.148 1.00 55.78 199 THR A C 1
ATOM 1580 O O . THR A 1 199 ? -4.641 -4.526 -13.345 1.00 55.78 199 THR A O 1
ATOM 1583 N N . ALA A 1 200 ? -4.057 -5.305 -15.370 1.00 51.56 200 ALA A N 1
ATOM 1584 C CA . ALA A 1 200 ? -3.694 -4.018 -15.954 1.00 51.56 200 ALA A CA 1
ATOM 1585 C C . ALA A 1 200 ? -4.884 -3.058 -16.008 1.00 51.56 200 ALA A C 1
ATOM 1587 O O . ALA A 1 200 ? -4.680 -1.848 -15.934 1.00 51.56 200 ALA A O 1
ATOM 1588 N N . GLU A 1 201 ? -6.113 -3.573 -16.147 1.00 51.47 201 GLU A N 1
ATOM 1589 C CA . GLU A 1 201 ? -7.323 -2.746 -16.185 1.00 51.47 201 GLU A CA 1
ATOM 1590 C C . GLU A 1 201 ? -7.527 -1.969 -14.879 1.00 51.47 201 GLU A C 1
ATOM 1592 O O . GLU A 1 201 ? -7.875 -0.792 -14.947 1.00 51.47 201 GLU A O 1
ATOM 1597 N N . PHE A 1 202 ? -7.173 -2.543 -13.719 1.00 54.59 202 PHE A N 1
ATOM 1598 C CA . PHE A 1 202 ? -7.165 -1.819 -12.436 1.00 54.59 202 PHE A CA 1
ATOM 1599 C C . PHE A 1 202 ? -6.185 -0.636 -12.449 1.00 54.59 202 PHE A C 1
ATOM 1601 O O . PHE A 1 202 ? -6.417 0.420 -11.861 1.00 54.59 202 PHE A O 1
ATOM 1608 N N . HIS A 1 203 ? -5.085 -0.773 -13.191 1.00 51.31 203 HIS A N 1
ATOM 1609 C CA . HIS A 1 203 ? -4.044 0.241 -13.335 1.00 51.31 203 HIS A CA 1
ATOM 1610 C C . HIS A 1 203 ? -4.186 1.081 -14.616 1.00 51.31 203 HIS A C 1
ATOM 1612 O O . HIS A 1 203 ? -3.362 1.970 -14.847 1.00 51.31 203 HIS A O 1
ATOM 1618 N N . ARG A 1 204 ? -5.279 0.931 -15.381 1.00 46.44 204 ARG A N 1
ATOM 1619 C CA . ARG A 1 204 ? -5.515 1.687 -16.614 1.00 46.44 204 ARG A CA 1
ATOM 1620 C C . ARG A 1 204 ? -5.995 3.133 -16.386 1.00 46.44 204 ARG A C 1
ATOM 1622 O O . ARG A 1 204 ? -7.004 3.355 -15.714 1.00 46.44 204 ARG A O 1
ATOM 1629 N N . PRO A 1 205 ? -5.369 4.119 -17.053 1.00 40.28 205 PRO A N 1
ATOM 1630 C CA . PRO A 1 205 ? -5.967 5.416 -17.384 1.00 40.28 205 PRO A CA 1
ATOM 1631 C C . PRO A 1 205 ? -7.493 5.426 -17.618 1.00 40.28 205 PRO A C 1
ATOM 1633 O O . PRO A 1 205 ? -7.945 5.061 -18.699 1.00 40.28 205 PRO A O 1
ATOM 1636 N N . GLY A 1 206 ? -8.296 5.883 -16.650 1.00 37.38 206 GLY A N 1
ATOM 1637 C CA . GLY A 1 206 ? -9.717 6.202 -16.881 1.00 37.38 206 GLY A CA 1
ATOM 1638 C C . GLY A 1 206 ? -10.764 5.445 -16.059 1.00 37.38 206 GLY A C 1
ATOM 1639 O O . GLY A 1 206 ? -11.938 5.787 -16.179 1.00 37.38 206 GLY A O 1
ATOM 1640 N N . ASP A 1 207 ? -10.387 4.487 -15.207 1.00 41.38 207 ASP A N 1
ATOM 1641 C CA . ASP A 1 207 ? -11.337 3.923 -14.237 1.00 41.38 207 ASP A CA 1
ATOM 1642 C C . ASP A 1 207 ? -11.654 4.954 -13.121 1.00 41.38 207 ASP A C 1
ATOM 1644 O O . ASP A 1 207 ? -10.727 5.487 -12.497 1.00 41.38 207 ASP A O 1
ATOM 1648 N N . PRO A 1 208 ? -12.930 5.294 -12.854 1.00 39.53 208 PRO A N 1
ATOM 1649 C CA . PRO A 1 208 ? -13.320 6.171 -11.750 1.00 39.53 208 PRO A CA 1
ATOM 1650 C C . PRO A 1 208 ? -12.990 5.631 -10.344 1.00 39.53 208 PRO A C 1
ATOM 1652 O O . PRO A 1 208 ? -13.081 6.406 -9.392 1.00 39.53 208 PRO A O 1
ATOM 1655 N N . GLN A 1 209 ? -12.565 4.374 -10.181 1.00 43.22 209 GLN A N 1
ATOM 1656 C CA . GLN A 1 209 ? -11.992 3.863 -8.925 1.00 43.22 209 GLN A CA 1
ATOM 1657 C C . GLN A 1 209 ? -10.526 4.291 -8.705 1.00 43.22 209 GLN A C 1
ATOM 1659 O O . GLN A 1 209 ? -9.927 3.935 -7.712 1.00 43.22 209 GLN A O 1
ATOM 1664 N N . ARG A 1 210 ? -9.928 5.138 -9.559 1.00 50.97 210 ARG A N 1
ATOM 1665 C CA . ARG A 1 210 ? -8.541 5.659 -9.412 1.00 50.97 210 ARG A CA 1
ATOM 1666 C C . ARG A 1 210 ? -8.376 6.872 -8.494 1.00 50.97 210 ARG A C 1
ATOM 1668 O O . ARG A 1 210 ? -7.348 7.548 -8.519 1.00 50.97 210 ARG A O 1
ATOM 1675 N N . HIS A 1 211 ? -9.396 7.219 -7.726 1.00 52.09 211 HIS A N 1
ATOM 1676 C CA . HIS A 1 211 ? -9.431 8.458 -6.944 1.00 52.09 211 HIS A CA 1
ATOM 1677 C C . HIS A 1 211 ? -8.816 8.307 -5.536 1.00 52.09 211 HIS A C 1
ATOM 1679 O O . HIS A 1 211 ? -8.870 9.221 -4.716 1.00 52.09 211 HIS A O 1
ATOM 1685 N N . GLU A 1 212 ? -8.202 7.158 -5.277 1.00 51.16 212 GLU A N 1
ATOM 1686 C CA . GLU A 1 212 ? -8.204 6.501 -3.980 1.00 51.16 212 GLU A CA 1
ATOM 1687 C C . GLU A 1 212 ? -7.397 7.219 -2.874 1.00 51.16 212 GLU A C 1
ATOM 1689 O O . GLU A 1 212 ? -7.978 7.813 -1.960 1.00 51.16 212 GLU A O 1
ATOM 1694 N N . VAL A 1 213 ? -6.074 7.317 -2.983 1.00 47.25 213 VAL A N 1
ATOM 1695 C CA . VAL A 1 213 ? -5.233 7.942 -1.932 1.00 47.25 213 VAL A CA 1
ATOM 1696 C C . VAL A 1 213 ? -5.398 9.461 -1.856 1.00 47.25 213 VAL A C 1
ATOM 1698 O O . VAL A 1 213 ? -5.374 10.080 -0.795 1.00 47.25 213 VAL A O 1
ATOM 1701 N N . TYR A 1 214 ? -5.577 10.092 -3.010 1.00 49.75 214 TYR A N 1
ATOM 1702 C CA . TYR A 1 214 ? -5.312 11.517 -3.165 1.00 49.75 214 TYR A CA 1
ATOM 1703 C C . TYR A 1 214 ? -6.555 12.398 -3.040 1.00 49.75 214 TYR A C 1
ATOM 1705 O O . TYR A 1 214 ? -6.499 13.508 -2.493 1.00 49.75 214 TYR A O 1
ATOM 1713 N N . LEU A 1 215 ? -7.710 11.908 -3.505 1.00 45.97 215 LEU A N 1
ATOM 1714 C CA . LEU A 1 215 ? -8.965 12.617 -3.270 1.00 45.97 215 LEU A CA 1
ATOM 1715 C C . LEU A 1 215 ? -9.444 12.435 -1.841 1.00 45.97 215 LEU A C 1
ATOM 1717 O O . LEU A 1 215 ? -9.986 13.378 -1.287 1.00 45.97 215 LEU A O 1
ATOM 1721 N N . SER A 1 216 ? -9.193 11.295 -1.202 1.00 46.75 216 SER A N 1
ATOM 1722 C CA . SER A 1 216 ? -9.600 11.087 0.189 1.00 46.75 216 SER A CA 1
ATOM 1723 C C . SER A 1 216 ? -8.914 12.067 1.147 1.00 46.75 216 SER A C 1
ATOM 1725 O O . SER A 1 216 ? -9.609 12.704 1.934 1.00 46.75 216 SER A O 1
ATOM 1727 N N . ARG A 1 217 ? -7.596 12.294 1.034 1.00 50.25 217 ARG A N 1
ATOM 1728 C CA . ARG A 1 217 ? -6.869 13.243 1.900 1.00 50.25 217 ARG A CA 1
ATOM 1729 C C . ARG A 1 217 ? -7.163 14.709 1.566 1.00 50.25 217 ARG A C 1
ATOM 1731 O O . ARG A 1 217 ? -7.310 15.523 2.477 1.00 50.25 217 ARG A O 1
ATOM 1738 N N . SER A 1 218 ? -7.360 15.048 0.289 1.00 48.25 218 SER A N 1
ATOM 1739 C CA . SER A 1 218 ? -7.812 16.395 -0.103 1.00 48.25 218 SER A CA 1
ATOM 1740 C C . SER A 1 218 ? -9.255 16.688 0.339 1.00 48.25 218 SER A C 1
ATOM 1742 O O . SER A 1 218 ? -9.534 17.782 0.831 1.00 48.25 218 SER A O 1
ATOM 1744 N N . LEU A 1 219 ? -10.162 15.707 0.262 1.00 48.97 219 LEU A N 1
ATOM 1745 C CA . LEU A 1 219 ? -11.539 15.801 0.762 1.00 48.97 219 LEU A CA 1
ATOM 1746 C C . LEU A 1 219 ? -11.599 15.785 2.298 1.00 48.97 219 LEU A C 1
ATOM 1748 O O . LEU A 1 219 ? -12.408 16.508 2.881 1.00 48.97 219 LEU A O 1
ATOM 1752 N N . ALA A 1 220 ? -10.732 15.015 2.963 1.00 50.28 220 ALA A N 1
ATOM 1753 C CA . ALA A 1 220 ? -10.584 15.013 4.418 1.00 50.28 220 ALA A CA 1
ATOM 1754 C C . ALA A 1 220 ? -10.073 16.369 4.926 1.00 50.28 220 ALA A C 1
ATOM 1756 O O . ALA A 1 220 ? -10.603 16.892 5.908 1.00 50.28 220 ALA A O 1
ATOM 1757 N N . HIS A 1 221 ? -9.122 16.985 4.213 1.00 52.81 221 HIS A N 1
ATOM 1758 C CA . HIS A 1 221 ? -8.649 18.340 4.498 1.00 52.81 221 HIS A CA 1
ATOM 1759 C C . HIS A 1 221 ? -9.738 19.401 4.254 1.00 52.81 221 HIS A C 1
ATOM 1761 O O . HIS A 1 221 ? -9.842 20.377 4.994 1.00 52.81 221 HIS A O 1
ATOM 1767 N N . GLN A 1 222 ? -10.622 19.190 3.273 1.00 51.22 222 GLN A N 1
ATOM 1768 C CA . GLN A 1 222 ? -11.762 20.070 2.982 1.00 51.22 222 GLN A CA 1
ATOM 1769 C C . GLN A 1 222 ? -12.967 19.893 3.924 1.00 51.22 222 GLN A C 1
ATOM 1771 O O . GLN A 1 222 ? -14.070 20.320 3.571 1.00 51.22 222 GLN A O 1
ATOM 1776 N N . ARG A 1 223 ? -12.788 19.305 5.120 1.00 50.44 223 ARG A N 1
ATOM 1777 C CA . ARG A 1 223 ? -13.853 19.021 6.099 1.00 50.44 223 ARG A CA 1
ATOM 1778 C C . ARG A 1 223 ? -14.852 20.183 6.243 1.00 50.44 223 ARG A C 1
ATOM 1780 O O . ARG A 1 223 ? -14.691 21.106 7.040 1.00 50.44 223 ARG A O 1
ATOM 1787 N N . ARG A 1 224 ? -15.977 20.071 5.531 1.00 49.03 224 ARG A N 1
ATOM 1788 C CA . ARG A 1 224 ? -17.265 20.566 6.017 1.00 49.03 224 ARG A CA 1
ATOM 1789 C C . ARG A 1 224 ? -17.671 19.619 7.146 1.00 49.03 224 ARG A C 1
ATOM 1791 O O . ARG A 1 224 ? -17.534 18.407 7.011 1.00 49.03 224 ARG A O 1
ATOM 1798 N N . GLN A 1 225 ? -18.132 20.165 8.269 1.00 52.06 225 GLN A N 1
ATOM 1799 C CA . GLN A 1 225 ? -18.469 19.464 9.524 1.00 52.06 225 GLN A CA 1
ATOM 1800 C C . GLN A 1 225 ? -19.665 18.477 9.417 1.00 52.06 225 GLN A C 1
ATOM 1802 O O . GLN A 1 225 ? -20.445 18.326 10.352 1.00 52.06 225 GLN A O 1
ATOM 1807 N N . THR A 1 226 ? -19.895 17.851 8.262 1.00 49.53 226 THR A N 1
ATOM 1808 C CA . THR A 1 226 ? -21.224 17.382 7.843 1.00 49.53 226 THR A CA 1
ATOM 1809 C C . THR A 1 226 ? -21.350 15.892 7.563 1.00 49.53 226 THR A C 1
ATOM 1811 O O . THR A 1 226 ? -22.288 15.505 6.872 1.00 49.53 226 THR A O 1
ATOM 1814 N N . HIS A 1 227 ? -20.496 15.022 8.101 1.00 56.31 227 HIS A N 1
ATOM 1815 C CA . HIS A 1 227 ? -20.640 13.591 7.808 1.00 56.31 227 HIS A CA 1
ATOM 1816 C C . HIS A 1 227 ? -20.807 12.734 9.060 1.00 56.31 227 HIS A C 1
ATOM 1818 O O . HIS A 1 227 ? -19.976 11.900 9.389 1.00 56.31 227 HIS A O 1
ATOM 1824 N N . LYS A 1 228 ? -21.981 12.875 9.695 1.00 66.31 228 LYS A N 1
ATOM 1825 C CA . LYS A 1 228 ? -22.555 11.869 10.608 1.00 66.31 228 LYS A CA 1
ATOM 1826 C C . LYS A 1 228 ? -23.141 10.668 9.847 1.00 66.31 228 LYS A C 1
ATOM 1828 O O . LYS A 1 228 ? -24.250 10.224 10.126 1.00 66.31 228 LYS A O 1
ATOM 1833 N N . VAL A 1 229 ? -22.460 10.214 8.798 1.00 82.12 229 VAL A N 1
ATOM 1834 C CA . VAL A 1 229 ? -22.959 9.168 7.899 1.00 82.12 229 VAL A CA 1
ATOM 1835 C C . VAL A 1 229 ? -21.927 8.056 7.867 1.00 82.12 229 VAL A C 1
ATOM 1837 O O . VAL A 1 229 ? -20.890 8.197 7.231 1.00 82.12 229 VAL A O 1
ATOM 1840 N N . GLU A 1 230 ? -22.213 6.936 8.528 1.00 83.56 230 GLU A N 1
ATOM 1841 C CA . GLU A 1 230 ? -21.291 5.791 8.597 1.00 83.56 230 GLU A CA 1
ATOM 1842 C C . GLU A 1 230 ? -20.884 5.285 7.212 1.00 83.56 230 GLU A C 1
ATOM 1844 O O . GLU A 1 230 ? -19.710 5.037 6.958 1.00 83.56 230 GLU A O 1
ATOM 1849 N N . LYS A 1 231 ? -21.842 5.223 6.280 1.00 83.62 231 LYS A N 1
ATOM 1850 C CA . LYS A 1 231 ? -21.579 4.820 4.892 1.00 83.62 231 LYS A CA 1
ATOM 1851 C C . LYS A 1 231 ? -20.560 5.720 4.198 1.00 83.62 231 LYS A C 1
ATOM 1853 O O . LYS A 1 231 ? -19.842 5.244 3.335 1.00 83.62 231 LYS A O 1
ATOM 1858 N N . TYR A 1 232 ? -20.491 6.998 4.569 1.00 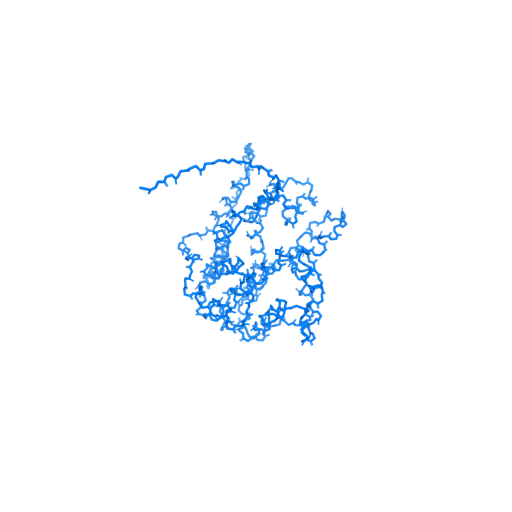80.62 232 TYR A N 1
ATOM 1859 C CA . TYR A 1 232 ? -19.487 7.907 4.026 1.00 80.62 232 TYR A CA 1
ATOM 1860 C C . TYR A 1 232 ? -18.093 7.608 4.586 1.00 80.62 232 TYR A C 1
ATOM 1862 O O . TYR A 1 232 ? -17.123 7.716 3.852 1.00 80.62 232 TYR A O 1
ATOM 1870 N N . ALA A 1 233 ? -17.987 7.190 5.852 1.00 81.44 233 ALA A N 1
ATOM 1871 C CA . ALA A 1 233 ? -16.716 6.772 6.443 1.00 81.44 233 ALA A CA 1
ATOM 1872 C C . ALA A 1 233 ? -16.159 5.520 5.749 1.00 81.44 233 ALA A C 1
ATOM 1874 O O . ALA A 1 233 ? -14.991 5.497 5.375 1.00 81.44 233 ALA A O 1
ATOM 1875 N N . VAL A 1 234 ? -17.017 4.517 5.529 1.00 81.94 234 VAL A N 1
ATOM 1876 C CA . VAL A 1 234 ? -16.652 3.288 4.804 1.00 81.94 234 VAL A CA 1
ATOM 1877 C C . VAL A 1 234 ? -16.292 3.610 3.357 1.00 81.94 234 VAL A C 1
ATOM 1879 O O . VAL A 1 234 ? -15.217 3.238 2.911 1.00 81.94 234 VAL A O 1
ATOM 1882 N N . PHE A 1 235 ? -17.114 4.401 2.665 1.00 80.56 235 PHE A N 1
ATOM 1883 C CA . PHE A 1 235 ? -16.823 4.849 1.304 1.00 80.56 235 PHE A CA 1
ATOM 1884 C C . PHE A 1 235 ? -15.489 5.604 1.201 1.00 80.56 235 PHE A C 1
ATOM 1886 O O . PHE A 1 235 ? -14.699 5.346 0.302 1.00 80.56 235 PHE A O 1
ATOM 1893 N N . LEU A 1 236 ? -15.201 6.523 2.131 1.00 75.62 236 LEU A N 1
ATOM 1894 C CA . LEU A 1 236 ? -13.917 7.227 2.162 1.00 75.62 236 LEU A CA 1
ATOM 1895 C C . LEU A 1 236 ? -12.740 6.283 2.383 1.00 75.62 236 LEU A C 1
ATOM 1897 O O . LEU A 1 236 ? -11.667 6.553 1.855 1.00 75.62 236 LEU A O 1
ATOM 1901 N N . ARG A 1 237 ? -12.925 5.217 3.165 1.00 79.75 237 ARG A N 1
ATOM 1902 C CA . ARG A 1 237 ? -11.887 4.221 3.425 1.00 79.75 237 ARG A CA 1
ATOM 1903 C C . ARG A 1 237 ? -11.657 3.297 2.237 1.00 79.75 237 ARG A C 1
ATOM 1905 O O . ARG A 1 237 ? -10.508 3.028 1.905 1.00 79.75 237 ARG A O 1
ATOM 1912 N N . GLU A 1 238 ? -12.731 2.843 1.599 1.00 74.88 238 GLU A N 1
ATOM 1913 C CA . GLU A 1 238 ? -12.667 2.095 0.341 1.00 74.88 238 GLU A CA 1
ATOM 1914 C C . GLU A 1 238 ? -11.943 2.914 -0.719 1.00 74.88 238 GLU A C 1
ATOM 1916 O O . GLU A 1 238 ? -11.113 2.366 -1.434 1.00 74.88 238 GLU A O 1
ATOM 1921 N N . LEU A 1 239 ? -12.191 4.231 -0.741 1.00 70.12 239 LEU A N 1
ATOM 1922 C CA . LEU A 1 239 ? -11.403 5.134 -1.551 1.00 70.12 239 LEU A CA 1
ATOM 1923 C C . LEU A 1 239 ? -9.958 5.224 -1.040 1.00 70.12 239 LEU A C 1
ATOM 1925 O O . LEU A 1 239 ? -9.052 4.980 -1.793 1.00 70.12 239 LEU A O 1
ATOM 1929 N N . SER A 1 240 ? -9.648 5.533 0.214 1.00 69.44 240 SER A N 1
ATOM 1930 C CA . SER A 1 240 ? -8.246 5.792 0.602 1.00 69.44 240 SER A CA 1
ATOM 1931 C C . SER A 1 240 ? -7.319 4.575 0.659 1.00 69.44 240 SER A C 1
ATOM 1933 O O . SER A 1 240 ? -6.103 4.744 0.700 1.00 69.44 240 SER A O 1
ATOM 1935 N N . GLY A 1 241 ? -7.859 3.358 0.726 1.00 64.69 241 GLY A N 1
ATOM 1936 C CA . GLY A 1 241 ? -7.123 2.222 1.272 1.00 64.69 241 GLY A CA 1
ATOM 1937 C C . GLY A 1 241 ? -6.147 1.501 0.359 1.00 64.69 241 GLY A C 1
ATOM 1938 O O . GLY A 1 241 ? -5.333 0.741 0.882 1.00 64.69 241 GLY A O 1
ATOM 1939 N N . ILE A 1 242 ? -6.208 1.693 -0.964 1.00 78.38 242 ILE A N 1
ATOM 1940 C CA . ILE A 1 242 ? -5.360 0.977 -1.943 1.00 78.38 242 ILE A CA 1
ATOM 1941 C C . ILE A 1 242 ? -5.412 -0.558 -1.777 1.00 78.38 242 ILE A C 1
ATOM 1943 O O . ILE A 1 242 ? -4.547 -1.297 -2.253 1.00 78.38 242 ILE A O 1
ATOM 1947 N N . ALA A 1 243 ? -6.411 -1.074 -1.057 1.00 83.50 243 ALA A N 1
ATOM 1948 C CA . ALA A 1 243 ? -6.447 -2.467 -0.631 1.00 83.50 243 ALA A CA 1
ATOM 1949 C C . ALA A 1 243 ? -6.630 -3.414 -1.817 1.00 83.50 243 ALA A C 1
ATOM 1951 O O . ALA A 1 243 ? -6.242 -4.574 -1.747 1.00 83.50 243 ALA A O 1
ATOM 1952 N N . GLU A 1 244 ? -7.182 -2.908 -2.918 1.00 82.88 244 GLU A N 1
ATOM 1953 C CA . GLU A 1 244 ? -7.343 -3.659 -4.155 1.00 82.88 244 GLU A CA 1
ATOM 1954 C C . GLU A 1 244 ? -6.004 -4.034 -4.788 1.00 82.88 244 GLU A C 1
ATOM 1956 O O . GLU A 1 244 ? -5.822 -5.191 -5.158 1.00 82.88 244 GLU A O 1
ATOM 1961 N N . ALA A 1 245 ? -5.042 -3.107 -4.840 1.00 84.62 245 ALA A N 1
ATOM 1962 C CA . ALA A 1 245 ? -3.717 -3.405 -5.378 1.00 84.62 245 ALA A CA 1
ATOM 1963 C C . ALA A 1 245 ? -3.041 -4.513 -4.560 1.00 84.62 245 ALA A C 1
ATOM 1965 O O . ALA A 1 245 ? -2.611 -5.524 -5.112 1.00 84.62 245 ALA A O 1
ATOM 1966 N N . TYR A 1 246 ? -3.049 -4.378 -3.232 1.00 88.38 246 TYR A N 1
ATOM 1967 C CA . TYR A 1 246 ? -2.508 -5.396 -2.333 1.00 88.38 246 TYR A CA 1
ATOM 1968 C C . TYR A 1 246 ? -3.247 -6.735 -2.441 1.00 88.38 246 TYR A C 1
ATOM 1970 O O . TYR A 1 246 ? -2.605 -7.781 -2.436 1.00 88.38 246 TYR A O 1
ATOM 1978 N N . ALA A 1 247 ? -4.573 -6.727 -2.603 1.00 89.75 247 ALA A N 1
ATOM 1979 C CA . ALA A 1 247 ? -5.348 -7.947 -2.810 1.00 89.75 247 ALA A CA 1
ATOM 1980 C C . ALA A 1 247 ? -4.958 -8.668 -4.110 1.00 89.75 247 ALA A C 1
ATOM 1982 O O . ALA A 1 247 ? -4.869 -9.891 -4.119 1.00 89.75 247 ALA A O 1
ATOM 1983 N N . VAL A 1 248 ? -4.686 -7.935 -5.194 1.00 88.25 248 VAL A N 1
ATOM 1984 C CA . VAL A 1 248 ? -4.216 -8.521 -6.461 1.00 88.25 248 VAL A CA 1
ATOM 1985 C C . VAL A 1 248 ? -2.803 -9.088 -6.320 1.00 88.25 248 VAL A C 1
ATOM 1987 O O . VAL A 1 248 ? -2.540 -10.188 -6.800 1.00 88.25 248 VAL A O 1
ATOM 1990 N N . PHE A 1 249 ? -1.911 -8.392 -5.610 1.00 91.75 249 PHE A N 1
ATOM 1991 C CA . PHE A 1 249 ? -0.523 -8.825 -5.405 1.00 91.75 249 PHE A CA 1
ATOM 1992 C C . PHE A 1 249 ? -0.393 -10.146 -4.636 1.00 91.75 249 PHE A C 1
ATOM 1994 O O . PHE A 1 249 ? 0.668 -10.763 -4.655 1.00 91.75 249 PHE A O 1
ATOM 2001 N N . ILE A 1 250 ? -1.452 -10.603 -3.960 1.00 93.50 250 ILE A N 1
ATOM 2002 C CA . ILE A 1 250 ? -1.471 -11.897 -3.266 1.00 93.50 250 ILE A CA 1
ATOM 2003 C C . ILE A 1 250 ? -1.286 -13.061 -4.245 1.00 93.50 250 ILE A C 1
ATOM 2005 O O . ILE A 1 250 ? -0.713 -14.084 -3.870 1.00 93.50 250 ILE A O 1
ATOM 2009 N N . PHE A 1 251 ? -1.764 -12.940 -5.480 1.00 91.19 251 PHE A N 1
ATOM 2010 C CA . PHE A 1 251 ? -1.820 -14.065 -6.404 1.00 91.19 251 PHE A CA 1
ATOM 2011 C C . PHE A 1 251 ? -0.590 -14.100 -7.325 1.00 91.19 251 PHE A C 1
ATOM 2013 O O . PHE A 1 251 ? -0.171 -13.050 -7.816 1.00 91.19 251 PHE A O 1
ATOM 2020 N N . PRO A 1 252 ? -0.014 -15.289 -7.596 1.00 91.31 252 PRO A N 1
ATOM 2021 C CA . PRO A 1 252 ? 1.016 -15.448 -8.620 1.00 91.31 252 PRO A CA 1
ATOM 2022 C C . PRO A 1 252 ? 0.542 -14.918 -9.975 1.00 91.31 252 PRO A C 1
ATOM 2024 O O . PRO A 1 252 ? -0.633 -15.056 -10.325 1.00 91.31 252 PRO A O 1
ATOM 2027 N N . THR A 1 253 ? 1.453 -14.347 -10.756 1.00 88.62 253 THR A N 1
ATOM 2028 C CA . THR A 1 253 ? 1.141 -13.706 -12.044 1.00 88.62 253 THR A CA 1
ATOM 2029 C C . THR A 1 253 ? 0.660 -14.704 -13.098 1.00 88.62 253 THR A C 1
ATOM 2031 O O . THR A 1 253 ? -0.063 -14.338 -14.023 1.00 88.62 253 THR A O 1
ATOM 2034 N N . GLU A 1 254 ? 0.989 -15.986 -12.937 1.00 87.88 254 GLU A N 1
ATOM 2035 C CA . GLU A 1 254 ? 0.521 -17.081 -13.784 1.00 87.88 254 GLU A CA 1
ATOM 2036 C C . GLU A 1 254 ? -0.907 -17.530 -13.443 1.00 87.88 254 GLU A C 1
ATOM 2038 O O . GLU A 1 254 ? -1.531 -18.254 -14.227 1.00 87.88 254 GLU A O 1
ATOM 2043 N N . MET A 1 255 ? -1.438 -17.139 -12.277 1.00 87.81 255 MET A N 1
ATOM 2044 C CA . MET A 1 255 ? -2.786 -17.511 -11.863 1.00 87.81 255 MET A CA 1
ATOM 2045 C C . MET A 1 255 ? -3.822 -16.707 -12.664 1.00 87.81 255 MET A C 1
ATOM 2047 O O . MET A 1 255 ? -3.824 -15.475 -12.611 1.00 87.81 255 MET A O 1
ATOM 2051 N N . PRO A 1 256 ? -4.760 -17.363 -13.373 1.00 85.31 256 PRO A N 1
ATOM 2052 C CA . PRO A 1 256 ? -5.773 -16.641 -14.129 1.00 85.31 256 PRO A CA 1
ATOM 2053 C C . PRO A 1 256 ? -6.683 -15.825 -13.208 1.00 85.31 256 PRO A C 1
ATOM 2055 O O . PRO A 1 256 ? -7.217 -16.350 -12.233 1.00 85.31 256 PRO A O 1
ATOM 2058 N N . TYR A 1 257 ? -6.943 -14.569 -13.573 1.00 83.12 257 TYR A N 1
ATOM 2059 C CA . TYR A 1 257 ? -7.800 -13.652 -12.811 1.00 83.12 257 TYR A CA 1
ATOM 2060 C C . TYR A 1 257 ? -9.184 -14.228 -12.467 1.00 83.12 257 TYR A C 1
ATOM 2062 O O . TYR A 1 257 ? -9.693 -14.042 -11.364 1.00 83.12 257 TYR A O 1
ATOM 2070 N N . SER A 1 258 ? -9.771 -15.010 -13.378 1.00 85.62 258 SER A N 1
ATOM 2071 C CA . SER A 1 258 ? -11.061 -15.678 -13.169 1.00 85.62 258 SER A CA 1
ATOM 2072 C C . SER A 1 258 ? -11.082 -16.651 -11.986 1.00 85.62 258 SER A C 1
ATOM 2074 O O . SER A 1 258 ? -12.160 -17.045 -11.558 1.00 85.62 258 SER A O 1
ATOM 2076 N N . VAL A 1 259 ? -9.918 -17.080 -11.491 1.00 88.75 259 VAL A N 1
ATOM 2077 C CA . VAL A 1 259 ? -9.802 -18.011 -10.359 1.00 88.75 259 VAL A CA 1
ATOM 2078 C C . VAL A 1 259 ? -9.979 -17.294 -9.022 1.00 88.75 259 VAL A C 1
ATOM 2080 O O . VAL A 1 259 ? -10.514 -17.890 -8.093 1.00 88.75 259 VAL A O 1
ATOM 2083 N N . TYR A 1 260 ? -9.556 -16.032 -8.915 1.00 87.38 260 TYR A N 1
ATOM 2084 C CA . TYR A 1 260 ? -9.511 -15.317 -7.637 1.00 87.38 260 TYR A CA 1
ATOM 2085 C C . TYR A 1 260 ? -10.338 -14.029 -7.590 1.00 87.38 260 TYR A C 1
ATOM 2087 O O . TYR A 1 260 ? -10.463 -13.433 -6.522 1.00 87.38 260 TYR A O 1
ATOM 2095 N N . ILE A 1 261 ? -10.939 -13.604 -8.707 1.00 86.88 261 ILE A N 1
ATOM 2096 C CA . ILE A 1 261 ? -11.779 -12.398 -8.777 1.00 86.88 261 ILE A CA 1
ATOM 2097 C C . ILE A 1 261 ? -12.857 -12.354 -7.684 1.00 86.88 261 ILE A C 1
ATOM 2099 O O . ILE A 1 261 ? -13.076 -11.308 -7.078 1.00 86.88 261 ILE A O 1
ATOM 2103 N N . GLU A 1 262 ? -13.494 -13.488 -7.385 1.00 90.19 262 GLU A N 1
ATOM 2104 C CA . GLU A 1 262 ? -14.557 -13.571 -6.375 1.00 90.19 262 GLU A CA 1
ATOM 2105 C C . GLU A 1 262 ? -14.039 -13.338 -4.946 1.00 90.19 262 GLU A C 1
ATOM 2107 O O . GLU A 1 262 ? -14.807 -12.935 -4.073 1.00 90.19 262 GLU A O 1
ATOM 2112 N N . ALA A 1 263 ? -12.739 -13.537 -4.702 1.00 90.44 263 ALA A N 1
ATOM 2113 C CA . ALA A 1 263 ? -12.112 -13.297 -3.405 1.00 90.44 263 ALA A CA 1
ATOM 2114 C C . ALA A 1 263 ? -11.727 -11.823 -3.188 1.00 90.44 263 ALA A C 1
ATOM 2116 O O . ALA A 1 263 ? -11.591 -11.397 -2.040 1.00 90.44 263 ALA A O 1
ATOM 2117 N N . LEU A 1 264 ? -11.566 -11.030 -4.256 1.00 86.62 264 LEU A N 1
ATOM 2118 C CA . LEU A 1 264 ? -11.059 -9.656 -4.162 1.00 86.62 264 LEU A CA 1
ATOM 2119 C C . LEU A 1 264 ? -11.901 -8.737 -3.261 1.00 86.62 264 LEU A C 1
ATOM 2121 O O . LEU A 1 264 ? -11.294 -8.046 -2.444 1.00 86.62 264 LEU A O 1
ATOM 2125 N N . PRO A 1 265 ? -13.251 -8.724 -3.318 1.00 87.12 265 PRO A N 1
ATOM 2126 C CA . PRO A 1 265 ? -14.043 -7.857 -2.443 1.00 87.12 265 PRO A CA 1
ATOM 2127 C C . PRO A 1 265 ? -13.792 -8.130 -0.956 1.00 87.12 265 PRO A C 1
ATOM 2129 O O . PRO A 1 265 ? -13.602 -7.198 -0.179 1.00 87.12 265 PRO A O 1
ATOM 2132 N N . LEU A 1 266 ? -13.715 -9.410 -0.577 1.00 90.00 266 LEU A N 1
ATOM 2133 C CA . LEU A 1 266 ? -13.455 -9.813 0.803 1.00 90.00 266 LEU A CA 1
ATOM 2134 C C . LEU A 1 266 ? -12.016 -9.484 1.222 1.00 90.00 266 LEU A C 1
ATOM 2136 O O . LEU A 1 266 ? -11.793 -8.983 2.320 1.00 90.00 266 LEU A O 1
ATOM 2140 N N . LEU A 1 267 ? -11.035 -9.734 0.350 1.00 90.00 267 LEU A N 1
ATOM 2141 C CA . LEU A 1 267 ? -9.633 -9.412 0.628 1.00 90.00 267 LEU A CA 1
ATOM 2142 C C . LEU A 1 267 ? -9.428 -7.908 0.828 1.00 90.00 267 LEU A C 1
ATOM 2144 O O . LEU A 1 267 ? -8.722 -7.518 1.754 1.00 90.00 267 LEU A O 1
ATOM 2148 N N . ARG A 1 268 ? -10.079 -7.066 0.016 1.00 86.12 268 ARG A N 1
ATOM 2149 C CA . ARG A 1 268 ? -10.049 -5.603 0.171 1.00 86.12 268 ARG A CA 1
ATOM 2150 C C . ARG A 1 268 ? -10.531 -5.174 1.555 1.00 86.12 268 ARG A C 1
ATOM 2152 O O . ARG A 1 268 ? -9.842 -4.419 2.236 1.00 86.12 268 ARG A O 1
ATOM 2159 N N . GLU A 1 269 ? -11.689 -5.681 1.970 1.00 86.44 269 GLU A N 1
ATOM 2160 C CA . GLU A 1 269 ? -12.298 -5.378 3.268 1.00 86.44 269 GLU A CA 1
ATOM 2161 C C . GLU A 1 269 ? -11.382 -5.799 4.426 1.00 86.44 269 GLU A C 1
ATOM 2163 O O . GLU A 1 269 ? -11.055 -4.992 5.301 1.00 86.44 269 GLU A O 1
ATOM 2168 N N . VAL A 1 270 ? -10.887 -7.039 4.379 1.00 88.50 270 VAL A N 1
ATOM 2169 C CA . VAL A 1 270 ? -9.976 -7.597 5.385 1.00 88.50 270 VAL A CA 1
ATOM 2170 C C . VAL A 1 270 ? -8.686 -6.778 5.478 1.00 88.50 270 VAL A C 1
ATOM 2172 O O . VAL A 1 270 ? -8.296 -6.379 6.574 1.00 88.50 270 VAL A O 1
ATOM 2175 N N . ILE A 1 271 ? -8.042 -6.465 4.351 1.00 88.88 271 ILE A N 1
ATOM 2176 C CA . ILE A 1 271 ? -6.805 -5.670 4.325 1.00 88.88 271 ILE A CA 1
ATOM 2177 C C . ILE A 1 271 ? -7.034 -4.284 4.944 1.00 88.88 271 ILE A C 1
ATOM 2179 O O . ILE A 1 271 ? -6.247 -3.857 5.796 1.00 88.88 271 ILE A O 1
ATOM 2183 N N . CYS A 1 272 ? -8.118 -3.595 4.565 1.00 86.19 272 CYS A N 1
ATOM 2184 C CA . CYS A 1 272 ? -8.457 -2.285 5.117 1.00 86.19 272 CYS A CA 1
ATOM 2185 C C . CYS A 1 272 ? -8.651 -2.339 6.636 1.00 86.19 272 CYS A C 1
ATOM 2187 O O . CYS A 1 272 ? -8.024 -1.553 7.351 1.00 86.19 272 CYS A O 1
ATOM 2189 N N . PHE A 1 273 ? -9.467 -3.272 7.134 1.00 87.44 273 PHE A N 1
ATOM 2190 C CA . PHE A 1 273 ? -9.790 -3.350 8.558 1.00 87.44 273 PHE A CA 1
ATOM 2191 C C . PHE A 1 273 ? -8.624 -3.813 9.420 1.00 87.44 273 PHE A C 1
ATOM 2193 O O . PHE A 1 273 ? -8.409 -3.241 10.489 1.00 87.44 273 PHE A O 1
ATOM 2200 N N . ILE A 1 274 ? -7.828 -4.794 8.977 1.00 88.62 274 ILE A N 1
ATOM 2201 C CA . ILE A 1 274 ? -6.636 -5.188 9.738 1.00 88.62 274 ILE A CA 1
ATOM 2202 C C . ILE A 1 274 ? -5.678 -3.990 9.817 1.00 88.62 274 ILE A C 1
ATOM 2204 O O . ILE A 1 274 ? -5.132 -3.724 10.891 1.00 88.62 274 ILE A O 1
ATOM 2208 N N . ASN A 1 275 ? -5.510 -3.214 8.740 1.00 87.50 275 ASN A N 1
ATOM 2209 C CA . ASN A 1 275 ? -4.733 -1.977 8.794 1.00 87.50 275 ASN A CA 1
ATOM 2210 C C . ASN A 1 275 ? -5.321 -0.977 9.809 1.00 87.50 275 ASN A C 1
ATOM 2212 O O . ASN A 1 275 ? -4.593 -0.600 10.720 1.00 87.50 275 ASN A O 1
ATOM 2216 N N . ASP A 1 276 ? -6.618 -0.658 9.754 1.00 87.00 276 ASP A N 1
ATOM 2217 C CA . ASP A 1 276 ? -7.255 0.303 10.674 1.00 87.00 276 ASP A CA 1
ATOM 2218 C C . ASP A 1 276 ? -7.171 -0.125 12.154 1.00 87.00 276 ASP A C 1
ATOM 2220 O O . ASP A 1 276 ? -6.922 0.695 13.039 1.00 87.00 276 ASP A O 1
ATOM 2224 N N . VAL A 1 277 ? -7.355 -1.417 12.454 1.00 89.69 277 VAL A N 1
ATOM 2225 C CA . VAL A 1 277 ? -7.270 -1.942 13.830 1.00 89.69 277 VAL A CA 1
ATOM 2226 C C . VAL A 1 277 ? -5.825 -1.933 14.328 1.00 89.69 277 VAL A C 1
ATOM 2228 O O . VAL A 1 277 ? -5.560 -1.565 15.475 1.00 89.69 277 VAL A O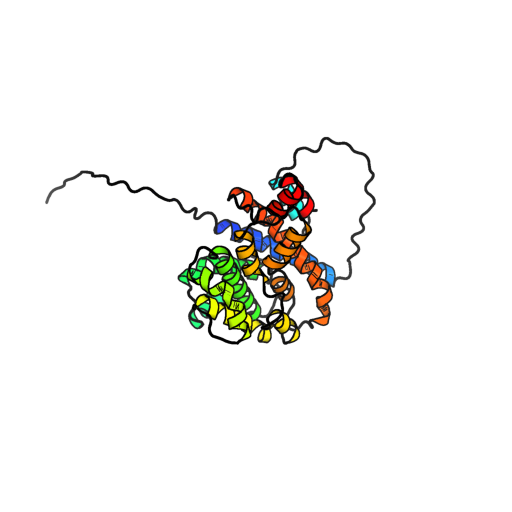 1
ATOM 2231 N N . THR A 1 278 ? -4.870 -2.338 13.486 1.00 84.81 278 THR A N 1
ATOM 2232 C CA . THR A 1 278 ? -3.457 -2.454 13.888 1.00 84.81 278 THR A CA 1
ATOM 2233 C C . THR A 1 278 ? -2.711 -1.121 13.871 1.00 84.81 278 THR A C 1
ATOM 2235 O O . THR A 1 278 ? -1.725 -0.972 14.604 1.00 84.81 278 THR A O 1
ATOM 2238 N N . SER A 1 279 ? -3.190 -0.140 13.102 1.00 82.44 279 SER A N 1
ATOM 2239 C CA . SER A 1 279 ? -2.644 1.215 13.045 1.00 82.44 279 SER A CA 1
ATOM 2240 C C . SER A 1 279 ? -3.287 2.173 14.050 1.00 82.44 279 SER A C 1
ATOM 2242 O O . SER A 1 279 ? -2.716 3.226 14.309 1.00 82.44 279 SER A O 1
ATOM 2244 N N . PHE A 1 280 ? -4.365 1.778 14.746 1.00 79.44 280 PHE A N 1
ATOM 2245 C CA . PHE A 1 280 ? -5.111 2.620 15.700 1.00 79.44 280 PHE A CA 1
ATOM 2246 C C . PHE A 1 280 ? -4.275 3.273 16.827 1.00 79.44 280 PHE A C 1
ATOM 2248 O O . PHE A 1 280 ? -4.724 4.207 17.491 1.00 79.44 280 PHE A O 1
ATOM 2255 N N . LYS A 1 281 ? -3.019 2.851 17.023 1.00 67.69 281 LYS A N 1
ATOM 2256 C CA . LYS A 1 281 ? -2.026 3.609 17.806 1.00 67.69 281 LYS A CA 1
ATOM 2257 C C . LYS A 1 281 ? -1.851 5.065 17.332 1.00 67.69 281 LYS A C 1
ATOM 2259 O O . LYS A 1 281 ? -1.407 5.871 18.135 1.00 67.69 281 LYS A O 1
ATOM 2264 N N . GLU A 1 282 ? -2.221 5.399 16.095 1.00 61.34 282 GLU A N 1
ATOM 2265 C CA . GLU A 1 282 ? -2.301 6.762 15.538 1.00 61.34 282 GLU A CA 1
ATOM 2266 C C . GLU A 1 282 ? -3.126 7.729 16.409 1.00 61.34 282 GLU A C 1
ATOM 2268 O O . GLU A 1 282 ? -2.886 8.935 16.402 1.00 61.34 282 GLU A O 1
ATOM 2273 N N . GLU A 1 283 ? -4.051 7.222 17.238 1.00 62.97 283 GLU A N 1
ATOM 2274 C CA . GLU A 1 283 ? -4.739 8.040 18.244 1.00 62.97 283 GLU A CA 1
ATOM 2275 C C . GLU A 1 283 ? -3.756 8.672 19.251 1.00 62.97 283 GLU A C 1
ATOM 2277 O O . GLU A 1 283 ? -3.976 9.798 19.704 1.00 62.97 283 GLU A O 1
ATOM 2282 N N . LEU A 1 284 ? -2.648 7.989 19.575 1.00 60.56 284 LEU A N 1
ATOM 2283 C CA . LEU A 1 284 ? -1.582 8.527 20.431 1.00 60.56 284 LEU A CA 1
ATOM 2284 C C . LEU A 1 284 ? -0.875 9.721 19.778 1.00 60.56 284 LEU A C 1
ATOM 2286 O O . LEU A 1 284 ? -0.412 10.613 20.487 1.00 60.56 284 LEU A O 1
ATOM 2290 N N . ASP A 1 285 ? -0.863 9.766 18.447 1.00 60.19 285 ASP A N 1
ATOM 2291 C CA . ASP A 1 285 ? -0.293 10.850 17.648 1.00 60.19 285 ASP A CA 1
ATOM 2292 C C . ASP A 1 285 ? -1.337 11.935 17.317 1.00 60.19 285 ASP A C 1
ATOM 2294 O O . ASP A 1 285 ? -1.080 12.854 16.543 1.00 60.19 285 ASP A O 1
ATOM 2298 N N . SER A 1 286 ? -2.507 11.886 17.972 1.00 65.62 286 SER A N 1
ATOM 2299 C CA . SER A 1 286 ? -3.629 12.817 17.786 1.00 65.62 286 SER A CA 1
ATOM 2300 C C . SER A 1 286 ? -4.221 12.828 16.375 1.00 65.62 286 SER A C 1
ATOM 2302 O O . SER A 1 286 ? -4.949 13.769 16.033 1.00 65.62 286 SER A O 1
ATOM 2304 N N . ASP A 1 287 ? -3.973 11.787 15.574 1.00 68.25 287 ASP A N 1
ATOM 2305 C CA . ASP A 1 287 ? -4.633 11.670 14.285 1.00 68.25 287 ASP A CA 1
ATOM 2306 C C . ASP A 1 287 ? -6.102 11.264 14.471 1.00 68.25 287 ASP A C 1
ATOM 2308 O O . ASP A 1 287 ? -6.461 10.295 15.148 1.00 68.25 287 ASP A O 1
ATOM 2312 N N . ASN A 1 288 ? -6.978 12.070 13.879 1.00 71.00 288 ASN A N 1
ATOM 2313 C CA . ASN A 1 288 ? -8.424 11.904 13.913 1.00 71.00 288 ASN A CA 1
ATOM 2314 C C . ASN A 1 288 ? -9.004 11.625 12.519 1.00 71.00 288 ASN A C 1
ATOM 2316 O O . ASN A 1 288 ? -10.227 11.628 12.368 1.00 71.00 288 ASN A O 1
ATOM 2320 N N . HIS A 1 289 ? -8.153 11.386 11.517 1.00 73.50 289 HIS A N 1
ATOM 2321 C CA . HIS A 1 289 ? -8.552 11.132 10.132 1.00 73.50 289 HIS A CA 1
ATOM 2322 C C . HIS A 1 289 ? -8.560 9.638 9.759 1.00 73.50 289 HIS A C 1
ATOM 2324 O O . HIS A 1 289 ? -8.787 9.312 8.599 1.00 73.50 289 HIS A O 1
ATOM 2330 N N . ASN A 1 290 ? -8.402 8.730 10.729 1.00 81.19 290 ASN A N 1
ATOM 2331 C CA . ASN A 1 290 ?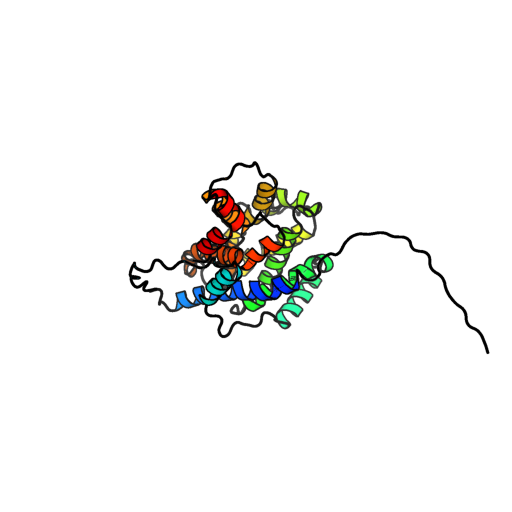 -8.590 7.286 10.531 1.00 81.19 290 ASN A CA 1
ATOM 2332 C C . ASN A 1 290 ? -10.070 6.859 10.565 1.00 81.19 290 ASN A C 1
ATOM 2334 O O . ASN A 1 290 ? -10.930 7.538 11.144 1.00 81.19 290 ASN A O 1
ATOM 2338 N N . LEU A 1 291 ? -10.361 5.681 9.995 1.00 85.38 291 LEU A N 1
ATOM 2339 C CA . LEU A 1 291 ? -11.713 5.120 9.902 1.00 85.38 291 LEU A CA 1
ATOM 2340 C C . LEU A 1 291 ? -12.414 5.063 11.265 1.00 85.38 291 LEU A C 1
ATOM 2342 O O . LEU A 1 291 ? -13.569 5.478 11.384 1.00 85.38 291 LEU A O 1
ATOM 2346 N N . ILE A 1 292 ? -11.722 4.574 12.299 1.00 88.88 292 ILE A N 1
ATOM 2347 C CA . ILE A 1 292 ? -12.293 4.408 13.642 1.00 88.88 292 ILE A CA 1
ATOM 2348 C C . ILE A 1 292 ? -12.756 5.754 14.208 1.00 88.88 292 ILE A C 1
ATOM 2350 O O . ILE A 1 292 ? -13.835 5.840 14.796 1.00 88.88 292 ILE A O 1
ATOM 2354 N N . SER A 1 293 ? -11.975 6.817 14.010 1.00 86.38 293 SER A N 1
ATOM 2355 C CA . SER A 1 293 ? -12.317 8.164 14.473 1.00 86.38 293 SER A CA 1
ATOM 2356 C C . SER A 1 293 ? -13.542 8.719 13.746 1.00 86.38 293 SER A C 1
ATOM 2358 O O . SER A 1 293 ? -14.450 9.243 14.395 1.00 86.38 293 SER A O 1
ATOM 2360 N N . ILE A 1 294 ? -13.612 8.547 12.422 1.00 85.12 294 ILE A N 1
ATOM 2361 C CA . ILE A 1 294 ? -14.743 9.014 11.608 1.00 85.12 294 ILE A CA 1
ATOM 2362 C C . ILE A 1 294 ? -16.021 8.233 11.955 1.00 85.12 294 ILE A C 1
ATOM 2364 O O . ILE A 1 294 ? -17.087 8.828 12.117 1.00 85.12 294 ILE A O 1
ATOM 2368 N N . LEU A 1 295 ? -15.930 6.911 12.126 1.00 89.06 295 LEU A N 1
ATOM 2369 C CA . LEU A 1 295 ? -17.061 6.072 12.529 1.00 89.0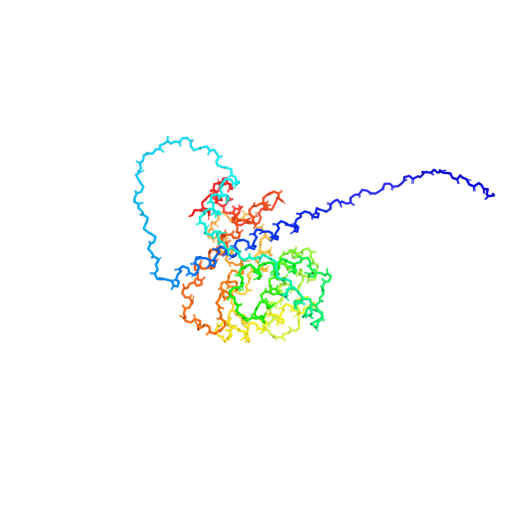6 295 LEU A CA 1
ATOM 2370 C C . LEU A 1 295 ? -17.548 6.396 13.943 1.00 89.06 295 LEU A C 1
ATOM 2372 O O . LEU A 1 295 ? -18.754 6.484 14.163 1.00 89.06 295 LEU A O 1
ATOM 2376 N N . ALA A 1 296 ? -16.634 6.608 14.891 1.00 89.31 296 ALA A N 1
ATOM 2377 C CA . ALA A 1 296 ? -16.979 6.990 16.256 1.00 89.31 296 ALA A CA 1
ATOM 2378 C C . ALA A 1 296 ? -17.730 8.330 16.291 1.00 89.31 296 ALA A C 1
ATOM 2380 O O . ALA A 1 296 ? -18.756 8.451 16.963 1.00 89.31 296 ALA A O 1
ATOM 2381 N N . GLU A 1 297 ? -17.268 9.312 15.508 1.00 87.81 297 GLU A N 1
ATOM 2382 C CA . GLU A 1 297 ? -17.942 10.603 15.336 1.00 87.81 297 GLU A CA 1
ATOM 2383 C C . GLU A 1 297 ? -19.333 10.436 14.705 1.00 87.81 297 GLU A C 1
ATOM 2385 O O . GLU A 1 297 ? -20.310 11.000 15.206 1.00 87.81 297 GLU A O 1
ATOM 2390 N N . ALA A 1 298 ? -19.451 9.624 13.649 1.00 87.50 298 ALA A N 1
ATOM 2391 C CA . ALA A 1 298 ? -20.722 9.378 12.974 1.00 87.50 298 ALA A CA 1
ATOM 2392 C C . ALA A 1 298 ? -21.748 8.663 13.866 1.00 87.50 298 ALA A C 1
ATOM 2394 O O . ALA A 1 298 ? -22.933 8.998 13.823 1.00 87.50 298 ALA A O 1
ATOM 2395 N N . ARG A 1 299 ? -21.286 7.728 14.701 1.00 89.06 299 ARG A N 1
ATOM 2396 C CA . ARG A 1 299 ? -22.104 6.963 15.655 1.00 89.06 299 ARG A CA 1
ATOM 2397 C C . ARG A 1 299 ? -22.418 7.733 16.937 1.00 89.06 299 ARG A C 1
ATOM 2399 O O . ARG A 1 299 ? -23.353 7.377 17.647 1.00 89.06 299 ARG A O 1
ATOM 2406 N N . GLY A 1 300 ? -21.654 8.780 17.250 1.00 88.44 300 GLY A N 1
ATOM 2407 C CA . GLY A 1 300 ? -21.726 9.454 18.547 1.00 88.44 300 GLY A CA 1
ATOM 2408 C C . GLY A 1 300 ? -21.273 8.550 19.699 1.00 88.44 300 GLY A C 1
ATOM 2409 O O . GLY A 1 300 ? -21.810 8.638 20.803 1.00 88.44 300 GLY A O 1
ATOM 2410 N N . GLU A 1 301 ? -20.312 7.661 19.440 1.00 91.12 301 GLU A N 1
ATOM 2411 C CA . GLU A 1 301 ? -19.848 6.640 20.381 1.00 91.12 301 GLU A CA 1
ATOM 2412 C C . GLU A 1 301 ? -18.355 6.790 20.707 1.00 91.12 301 GLU A C 1
ATOM 2414 O O . GLU A 1 301 ? -17.604 7.394 19.942 1.00 91.12 301 GLU A O 1
ATOM 2419 N N . PRO A 1 302 ? -17.872 6.225 21.831 1.00 90.12 302 PRO A N 1
ATOM 2420 C CA . PRO A 1 302 ? -16.442 6.188 22.114 1.00 90.12 302 PRO A CA 1
ATOM 2421 C C . PRO A 1 302 ? -15.666 5.423 21.032 1.00 90.12 302 PRO A C 1
ATOM 2423 O O . PRO A 1 302 ? -16.085 4.341 20.608 1.00 90.12 302 PRO A O 1
ATOM 2426 N N . LYS A 1 303 ? -14.481 5.923 20.658 1.00 89.44 303 LYS A N 1
ATOM 2427 C CA . LYS A 1 303 ? -13.586 5.253 19.698 1.00 89.44 303 LYS A CA 1
ATOM 2428 C C . LYS A 1 303 ? -13.250 3.819 20.104 1.00 89.44 303 LYS A C 1
ATOM 2430 O O . LYS A 1 303 ? -13.270 2.942 19.257 1.00 89.44 303 LYS A O 1
ATOM 2435 N N . THR A 1 304 ? -13.061 3.545 21.397 1.00 89.38 304 THR A N 1
ATOM 2436 C CA . THR A 1 304 ? -12.803 2.182 21.899 1.00 89.38 304 THR A CA 1
ATOM 2437 C C . THR A 1 304 ? -13.948 1.208 21.618 1.00 89.38 304 THR A C 1
ATOM 2439 O O . THR A 1 304 ? -13.702 0.038 21.344 1.00 89.38 304 THR A O 1
ATOM 2442 N N . LYS A 1 305 ? -15.203 1.678 21.649 1.00 91.38 305 LYS A N 1
ATOM 2443 C CA . LYS A 1 305 ? -16.367 0.862 21.279 1.00 91.38 305 LYS A CA 1
ATOM 2444 C C . LYS A 1 305 ? -16.386 0.605 19.773 1.00 91.38 305 LYS A C 1
ATOM 2446 O O . LYS A 1 305 ? -16.607 -0.521 19.349 1.00 91.38 305 LYS A O 1
ATOM 2451 N N . THR A 1 306 ? -16.095 1.633 18.979 1.00 91.62 306 THR A N 1
ATOM 2452 C CA . THR A 1 306 ? -16.002 1.508 17.518 1.00 91.62 306 THR A CA 1
ATOM 2453 C C . THR A 1 306 ? -14.875 0.560 17.102 1.00 91.62 306 THR A C 1
ATOM 2455 O O . THR A 1 306 ? -15.111 -0.306 16.271 1.00 91.62 306 THR A O 1
ATOM 2458 N N . LEU A 1 307 ? -13.697 0.661 17.725 1.00 91.25 307 LEU A N 1
ATOM 2459 C CA . LEU A 1 307 ? -12.566 -0.242 17.512 1.00 91.25 307 LEU A CA 1
ATOM 2460 C C . LEU A 1 307 ? -12.936 -1.694 17.828 1.00 91.25 307 LEU A C 1
ATOM 2462 O O . LEU A 1 307 ? -12.625 -2.579 17.044 1.00 91.25 307 LEU A O 1
ATOM 2466 N N . CYS A 1 308 ? -13.621 -1.932 18.952 1.00 91.06 308 CYS A N 1
ATOM 2467 C CA . CYS A 1 308 ? -14.100 -3.265 19.319 1.00 91.06 308 CYS A CA 1
ATOM 2468 C C . CYS A 1 308 ? -15.012 -3.850 18.234 1.00 91.06 308 CYS A C 1
ATOM 2470 O O . CYS A 1 308 ? -14.824 -4.992 17.854 1.00 91.06 308 CYS A O 1
ATOM 2472 N N . ASN A 1 309 ? -15.947 -3.055 17.705 1.00 90.94 309 ASN A N 1
ATOM 2473 C CA . ASN A 1 309 ? -16.875 -3.509 16.667 1.00 90.94 309 ASN A CA 1
ATOM 2474 C C . ASN A 1 309 ? -16.197 -3.785 15.316 1.00 90.94 309 ASN A C 1
ATOM 2476 O O . ASN A 1 309 ? -16.717 -4.577 14.549 1.00 90.94 309 ASN A O 1
ATOM 2480 N N . VAL A 1 310 ? -15.108 -3.081 14.984 1.00 89.38 310 VAL A N 1
ATOM 2481 C CA . VAL A 1 310 ? -14.352 -3.305 13.733 1.00 89.38 310 VAL A CA 1
ATOM 2482 C C . VAL A 1 310 ? -13.391 -4.495 13.867 1.00 89.38 310 VAL A C 1
ATOM 2484 O O . VAL A 1 310 ? -13.013 -5.097 12.871 1.00 89.38 310 VAL A O 1
ATOM 2487 N N . ALA A 1 311 ? -12.995 -4.842 15.094 1.00 89.12 311 ALA A N 1
ATOM 2488 C CA . ALA A 1 311 ? -12.134 -5.985 15.392 1.00 89.12 311 ALA A CA 1
ATOM 2489 C C . ALA A 1 311 ? -12.891 -7.324 15.562 1.00 89.12 311 ALA A C 1
ATOM 2491 O O . ALA A 1 311 ? -12.245 -8.361 15.740 1.00 89.12 311 ALA A O 1
ATOM 2492 N N . GLU A 1 312 ? -14.225 -7.302 15.584 1.00 86.62 312 GLU A N 1
ATOM 2493 C CA . GLU A 1 312 ? -15.114 -8.477 15.661 1.00 86.62 312 GLU A CA 1
ATOM 2494 C C . GLU A 1 312 ? -15.591 -8.897 14.267 1.00 86.62 312 GLU A C 1
ATOM 2496 O O . GLU A 1 312 ? -15.669 -10.126 14.045 1.00 86.62 312 GLU A O 1
#

InterPro domains:
  IPR008949 Isoprenoid synthase domain superfamily [G3DSA:1.10.600.10] (63-312)
  IPR008949 Isoprenoid synthase domain superfamily [SSF48576] (76-300)

Secondary structure (DSSP, 8-state):
--------------------TTSHHHHHHHHHHHHHHHHHHHHHHTTT------PPPP-----------HHHHHHHHHTTS--TTPPPS--HHHHHHHHHHHHHTT--HHHHHHHHHHHHHHHHHHGGG---HHHHHHHHHHHHHHHHHHHHTTTSHHHHHHHHHHHHHHHTTPPPSSHHHHHHHHHHHHHHHHH-HHHHTTTSTT-TT--HHHHHHHHHHT--S----HHHHHHHHHHHT-HHHHHHHTS-TTS-HHHHGGGHHHHHHHHHHHHHHHHGGGGGGT---SHHHHHHHHHTS-HHHHHHHH--

Foldseek 3Di:
DYDDDDDDDDDDDDDDDDDDPPPLVVLLPPLLVLLLQLVQVVVVVVVVDPDPPPDDDDPDDPDPDDPQDLVNLLVVLSVVTDPPPFFDLDDVVLVVVLVVVCVVLVPPCVLLVSLLSSLSSNLRGNVVVAPDSVLSSLSSVLRSLLVSLLVCPPVPPLSVPQVVCLLVCLLVVHATPDPSSNSNSVSLCCQCVQQHDVRNVVSHRDDPLQQAQRVLVVVLVVDPVDDLDLVVLVVSLSRNPCQLVSLSSNDHSPDDCVVCVVVRVVSSLSSSLSCLSSVVCCVVVVDQSGSLNSNCSSVVHDSSVSSSVSSD

Sequence (312 aa):
MTYVWGTTVRLSLYHRACAPKSMFAFWHSRISYTMTMSLSLANASHTGCLLCYVGPRNVTDRQQKSKQTTEDIIRSFVHQFDTTNLPSVSDPALEDLCMKEAEHRGYALDALRPYLVTGLNITASAYHHLDDVNVKVYIAFYTTFAIYFDDVYPDDPDALVGVPIFTKHFASSEKQPNKMLDDFANILAEASQLFGEVTAEFHRPGDPQRHEVYLSRSLAHQRRQTHKVEKYAVFLRELSGIAEAYAVFIFPTEMPYSVYIEALPLLREVICFINDVTSFKEELDSDNHNLISILAEARGEPKTKTLCNVAE

Radius of gyration: 22.85 Å; chains: 1; bounding box: 86×59×56 Å